Protein AF-A0A0C2DBF2-F1 (afdb_monomer)

Organism: NCBI:txid215803

Mean predicted aligned error: 12.99 Å

Nearest PDB structures (foldseek):
  7qha-assembly1_A  TM=9.292E-01  e=7.817E-03  Photobacterium profundum SS9
  8t46-assembly1_B  TM=1.396E-01  e=3.665E+00  Homo sapiens

Solvent-accessible surface area (backbone atoms only — not comparable to full-atom values): 17405 Å² total; per-residue (Å²): 108,68,66,58,55,51,48,54,52,51,50,49,53,50,48,50,50,53,37,54,52,39,52,48,51,37,53,53,44,44,49,52,33,54,48,42,60,44,44,61,37,95,82,20,68,58,44,54,51,52,27,55,73,73,71,37,53,88,92,36,74,63,40,55,54,55,42,64,49,41,61,63,48,47,53,53,52,51,48,50,50,44,26,50,47,46,49,48,57,43,66,51,80,72,78,88,60,87,90,49,82,91,60,53,72,54,77,74,69,46,76,59,67,50,72,68,57,29,48,51,50,27,52,50,51,49,51,50,44,51,51,50,47,36,72,62,54,33,86,47,58,66,81,47,70,51,55,52,75,58,76,58,86,91,79,49,83,50,85,37,36,74,55,59,66,64,55,67,36,31,61,54,48,39,52,48,40,49,53,47,40,52,40,46,48,54,33,53,40,52,73,65,58,67,58,86,65,64,57,78,60,47,73,73,44,60,72,73,54,38,53,51,52,52,39,51,50,29,51,52,52,20,52,51,25,45,51,52,14,51,54,31,46,54,52,27,50,55,34,44,50,43,19,58,77,44,75,69,74,36,48,52,46,76,60,37,87,48,46,48,25,73,63,45,48,49,49,20,52,28,24,44,51,37,18,52,49,30,49,53,50,34,55,32,52,75,72,66,63,62,74,72,41,75,66,51,58,60,70,67,57,76,88,79,83,84,81,84,86,91,82,88,134

Sequence (313 aa):
MEFLKKLNHWLYQVERVIVVIALLVMSVVVFLSVVHRRYADPESVLADKLAQLIGAERDTPTWVSLQDVAGPISLVLLAAIIYLGFRTASRRKLWNRGDETGKTLAQIHGEPLSHAKCALYATITMLVAWGLTVLLFGTGKVEQYECIELRLAGEYSFHCGRFPAGLAWAQPLGLILTLWVAFLGASMATKDNLHLRVEAVQQALPEKLQRISGLLSGVLTALFCLLLAYLGYRYVIVKHEEYVISNGLGGLHNGIAIPYFMSFIVVPVAYTLMAARFVGLGVLSLRGELEQTPAELRDLKPTDADGAEEDGQ

Structure (mmCIF, N/CA/C/O backbone):
data_AF-A0A0C2DBF2-F1
#
_entry.id   AF-A0A0C2DBF2-F1
#
loop_
_atom_site.group_PDB
_atom_site.id
_atom_site.type_symbol
_atom_site.label_atom_id
_atom_site.label_alt_id
_atom_site.label_comp_id
_atom_site.label_asym_id
_atom_site.label_entity_id
_atom_site.label_seq_id
_atom_site.pdbx_PDB_ins_code
_atom_site.Cartn_x
_atom_site.Cartn_y
_atom_site.Cartn_z
_atom_site.occupancy
_atom_site.B_iso_or_equiv
_atom_site.auth_seq_id
_atom_site.auth_comp_id
_atom_site.auth_asym_id
_atom_site.auth_atom_id
_atom_site.pdbx_PDB_model_num
ATOM 1 N N . MET A 1 1 ? -27.743 2.372 13.579 1.00 63.34 1 MET A N 1
ATOM 2 C CA . MET A 1 1 ? -26.677 1.483 14.099 1.00 63.34 1 MET A CA 1
ATOM 3 C C . MET A 1 1 ? -26.271 0.440 13.071 1.00 63.34 1 MET A C 1
ATOM 5 O O . MET A 1 1 ? -25.099 0.410 12.719 1.00 63.34 1 MET A O 1
ATOM 9 N N . GLU A 1 2 ? -27.211 -0.327 12.503 1.00 75.00 2 GLU A N 1
ATOM 10 C CA . GLU A 1 2 ? -26.887 -1.258 11.407 1.00 75.00 2 GLU A CA 1
ATOM 11 C C . GLU A 1 2 ? -26.153 -0.597 10.242 1.00 75.00 2 GLU A C 1
ATOM 13 O O . GLU A 1 2 ? -25.188 -1.154 9.737 1.00 75.00 2 GLU A O 1
ATOM 18 N N . PHE A 1 3 ? -26.576 0.608 9.849 1.00 78.56 3 PHE A N 1
ATOM 19 C CA . PHE A 1 3 ? -25.923 1.359 8.781 1.00 78.56 3 PHE A CA 1
ATOM 20 C C . PHE A 1 3 ? -24.433 1.612 9.063 1.00 78.56 3 PHE A C 1
ATOM 22 O O . PHE A 1 3 ? -23.606 1.379 8.192 1.00 78.56 3 PHE A O 1
ATOM 29 N N . LEU A 1 4 ? -24.067 2.002 10.291 1.00 74.44 4 LEU A N 1
ATOM 30 C CA . LEU A 1 4 ? -22.669 2.248 10.674 1.00 74.44 4 LEU A CA 1
ATOM 31 C C . LEU A 1 4 ? -21.848 0.952 10.722 1.00 74.44 4 LEU A C 1
ATOM 33 O O . LEU A 1 4 ? -20.708 0.934 10.260 1.00 74.44 4 LEU A O 1
ATOM 37 N N . LYS A 1 5 ? -22.431 -0.148 11.225 1.00 76.94 5 LYS A N 1
ATOM 38 C CA . LYS A 1 5 ? -21.780 -1.468 11.206 1.00 76.94 5 LYS A CA 1
ATOM 39 C C . LYS A 1 5 ? -21.561 -1.957 9.766 1.00 76.94 5 LYS A C 1
ATOM 41 O O . LYS A 1 5 ? -20.456 -2.379 9.429 1.00 76.94 5 LYS A O 1
ATOM 46 N N . LYS A 1 6 ? -22.577 -1.831 8.901 1.00 83.12 6 LYS A N 1
ATOM 47 C CA . LYS A 1 6 ? -22.507 -2.159 7.464 1.00 83.12 6 LYS A CA 1
ATOM 48 C C . LYS A 1 6 ? -21.463 -1.300 6.748 1.00 83.12 6 LYS A C 1
ATOM 50 O O . LYS A 1 6 ? -20.642 -1.845 6.018 1.00 83.12 6 LYS A O 1
ATOM 55 N N . LEU A 1 7 ? -21.430 0.006 7.019 1.00 85.19 7 LEU A N 1
ATOM 56 C CA . LEU A 1 7 ? -20.456 0.933 6.444 1.00 85.19 7 LEU A CA 1
ATOM 57 C C . LEU A 1 7 ? -19.018 0.576 6.842 1.00 85.19 7 LEU A C 1
ATOM 59 O O . LEU A 1 7 ? -18.159 0.473 5.973 1.00 85.19 7 LEU A O 1
ATOM 63 N N . ASN A 1 8 ? -18.749 0.328 8.128 1.00 84.31 8 ASN A N 1
ATOM 64 C CA . ASN A 1 8 ? -17.410 -0.064 8.581 1.00 84.31 8 ASN A CA 1
ATOM 65 C C . ASN A 1 8 ? -16.986 -1.433 8.017 1.00 84.31 8 ASN A C 1
ATOM 67 O O . ASN A 1 8 ? -15.816 -1.641 7.695 1.00 84.31 8 ASN A O 1
ATOM 71 N N . HIS A 1 9 ? -17.927 -2.373 7.871 1.00 85.06 9 HIS A N 1
ATOM 72 C CA . HIS A 1 9 ? -17.648 -3.660 7.237 1.00 85.06 9 HIS A CA 1
ATOM 73 C C . HIS A 1 9 ? -17.305 -3.498 5.752 1.00 85.06 9 HIS A C 1
ATOM 75 O O . HIS A 1 9 ? -16.311 -4.061 5.298 1.00 85.06 9 HIS A O 1
ATOM 81 N N . TRP A 1 10 ? -18.087 -2.707 5.018 1.00 89.44 10 TRP A N 1
ATOM 82 C CA . TRP A 1 10 ? -17.831 -2.406 3.612 1.00 89.44 10 TRP A CA 1
ATOM 83 C C . TRP A 1 10 ? -16.482 -1.704 3.423 1.00 89.44 10 TRP A C 1
ATOM 85 O O . TRP A 1 10 ? -15.663 -2.155 2.626 1.00 89.44 10 TRP A O 1
ATOM 95 N N . LEU A 1 11 ? -16.197 -0.681 4.233 1.00 89.25 11 LEU A N 1
ATOM 96 C CA . LEU A 1 11 ? -14.922 0.033 4.211 1.00 89.25 11 LEU A CA 1
ATOM 97 C C . LEU A 1 11 ? -13.738 -0.914 4.437 1.00 89.25 11 LEU A C 1
ATOM 99 O O . LEU A 1 11 ? -12.753 -0.852 3.714 1.00 89.25 11 LEU A O 1
ATOM 103 N N . TYR A 1 12 ? -13.851 -1.835 5.393 1.00 88.69 12 TYR A N 1
ATOM 104 C CA . TYR A 1 12 ? -12.820 -2.845 5.629 1.00 88.69 12 TYR A CA 1
ATOM 105 C C . TYR A 1 12 ? -12.603 -3.774 4.430 1.00 88.69 12 TYR A C 1
ATOM 107 O O . TYR A 1 12 ? -11.469 -4.141 4.132 1.00 88.69 12 TYR A O 1
ATOM 115 N N . GLN A 1 13 ? -13.671 -4.168 3.727 1.00 90.69 13 GLN A N 1
ATOM 116 C CA . GLN A 1 13 ? -13.519 -4.959 2.505 1.00 90.69 13 GLN A CA 1
ATOM 117 C C . GLN A 1 13 ? -12.762 -4.172 1.432 1.00 90.69 13 GLN A C 1
ATOM 119 O O . GLN A 1 13 ? -11.875 -4.736 0.794 1.00 90.69 13 GLN A O 1
ATOM 124 N N . VAL A 1 14 ? -13.063 -2.880 1.281 1.00 92.69 14 VAL A N 1
ATOM 125 C CA . VAL A 1 14 ? -12.355 -1.986 0.356 1.00 92.69 14 VAL A CA 1
ATOM 126 C C . VAL A 1 14 ? -10.878 -1.853 0.739 1.00 92.69 14 VAL A C 1
ATOM 128 O O . VAL A 1 14 ? -10.019 -2.099 -0.105 1.00 92.69 14 VAL A O 1
ATOM 131 N N . GLU A 1 15 ? -10.561 -1.551 2.005 1.00 92.94 15 GLU A N 1
ATOM 132 C CA . GLU A 1 15 ? -9.177 -1.476 2.505 1.00 92.94 15 GLU A CA 1
ATOM 133 C C . GLU A 1 15 ? -8.412 -2.775 2.216 1.00 92.94 15 GLU A C 1
ATOM 135 O O . GLU A 1 15 ? -7.300 -2.743 1.689 1.00 92.94 15 GLU A O 1
ATOM 140 N N . ARG A 1 16 ? -9.035 -3.928 2.487 1.00 92.81 16 ARG A N 1
ATOM 141 C CA . ARG A 1 16 ? -8.436 -5.243 2.241 1.00 92.81 16 ARG A CA 1
ATOM 142 C C . ARG A 1 16 ? -8.157 -5.481 0.759 1.00 92.81 16 ARG A C 1
ATOM 144 O O . ARG A 1 16 ? -7.085 -5.975 0.426 1.00 92.81 16 ARG A O 1
ATOM 151 N N . VAL A 1 17 ? -9.094 -5.139 -0.126 1.00 91.81 17 VAL A N 1
ATOM 152 C CA . VAL A 1 17 ? -8.903 -5.272 -1.580 1.00 91.81 17 VAL A CA 1
ATOM 153 C C . VAL A 1 17 ? -7.742 -4.395 -2.048 1.00 91.81 17 VAL A C 1
ATOM 155 O O . VAL A 1 17 ? -6.868 -4.889 -2.758 1.00 91.81 17 VAL A O 1
ATOM 158 N N . ILE A 1 18 ? -7.680 -3.138 -1.597 1.00 91.06 18 ILE A N 1
ATOM 159 C CA . ILE A 1 18 ? -6.585 -2.219 -1.938 1.00 91.06 18 ILE A CA 1
ATOM 160 C C . ILE A 1 18 ? -5.241 -2.788 -1.475 1.00 91.06 18 ILE A C 1
ATOM 162 O O . ILE A 1 18 ? -4.297 -2.833 -2.260 1.00 91.06 18 ILE A O 1
ATOM 166 N N . VAL A 1 19 ? -5.151 -3.269 -0.232 1.00 93.44 19 VAL A N 1
ATOM 167 C CA . VAL A 1 19 ? -3.912 -3.839 0.318 1.00 93.44 19 VAL A CA 1
ATOM 168 C C . VAL A 1 19 ? -3.472 -5.086 -0.445 1.00 93.44 19 VAL A C 1
ATOM 170 O O . VAL A 1 19 ? -2.294 -5.214 -0.768 1.00 93.44 19 VAL A O 1
ATOM 173 N N . VAL A 1 20 ? -4.396 -5.989 -0.777 1.00 90.44 20 VAL A N 1
ATOM 174 C CA . VAL A 1 20 ? -4.072 -7.202 -1.544 1.00 90.44 20 VAL A CA 1
ATOM 175 C C . VAL A 1 20 ? -3.563 -6.845 -2.941 1.00 90.44 20 VAL A C 1
ATOM 177 O O . VAL A 1 20 ? -2.536 -7.375 -3.361 1.00 90.44 20 VAL A O 1
ATOM 180 N N . ILE A 1 21 ? -4.227 -5.919 -3.640 1.00 87.75 21 ILE A N 1
ATOM 181 C CA . ILE A 1 21 ? -3.781 -5.452 -4.960 1.00 87.75 21 ILE A CA 1
ATOM 182 C C . ILE A 1 21 ? -2.401 -4.794 -4.850 1.00 87.75 21 ILE A C 1
ATOM 184 O O . ILE A 1 21 ? -1.504 -5.135 -5.619 1.00 87.75 21 ILE A O 1
ATOM 188 N N . ALA A 1 22 ? -2.196 -3.911 -3.871 1.00 90.00 22 ALA A N 1
ATOM 189 C CA . ALA A 1 22 ? -0.921 -3.233 -3.656 1.00 90.00 22 ALA A CA 1
ATOM 190 C C . ALA A 1 22 ? 0.221 -4.222 -3.375 1.00 90.00 22 ALA A C 1
ATOM 192 O O . ALA A 1 22 ? 1.293 -4.094 -3.961 1.00 90.00 22 ALA A O 1
ATOM 193 N N . LEU A 1 23 ? -0.009 -5.239 -2.540 1.00 90.19 23 LEU A N 1
ATOM 194 C CA . LEU A 1 23 ? 0.976 -6.282 -2.244 1.00 90.19 23 LEU A CA 1
ATOM 195 C C . LEU A 1 23 ? 1.306 -7.143 -3.468 1.00 90.19 23 LEU A C 1
ATOM 197 O O . LEU A 1 23 ? 2.476 -7.464 -3.685 1.00 90.19 23 LEU A O 1
ATOM 201 N N . LEU A 1 24 ? 0.305 -7.501 -4.277 1.00 86.25 24 LEU A N 1
ATOM 202 C CA . LEU A 1 24 ? 0.517 -8.253 -5.517 1.00 86.25 24 LEU A CA 1
ATOM 203 C C . LEU A 1 24 ? 1.342 -7.441 -6.519 1.00 86.25 24 LEU A C 1
ATOM 205 O O . LEU A 1 24 ? 2.366 -7.927 -7.000 1.00 86.25 24 LEU A O 1
ATOM 209 N N . VAL A 1 25 ? 0.943 -6.193 -6.777 1.00 83.69 25 VAL A N 1
ATOM 210 C CA . VAL A 1 25 ? 1.656 -5.290 -7.691 1.00 83.69 25 VAL A CA 1
ATOM 211 C C . VAL A 1 25 ? 3.083 -5.052 -7.200 1.00 83.69 25 VAL A C 1
ATOM 213 O O . VAL A 1 25 ? 4.027 -5.197 -7.974 1.00 83.69 25 VAL A O 1
ATOM 216 N N . MET A 1 26 ? 3.264 -4.761 -5.909 1.00 87.38 26 MET A N 1
ATOM 217 C CA . MET A 1 26 ? 4.581 -4.551 -5.306 1.00 87.38 26 MET A CA 1
ATOM 218 C C . MET A 1 26 ? 5.475 -5.785 -5.456 1.00 87.38 26 MET A C 1
ATOM 220 O O . MET A 1 26 ? 6.630 -5.647 -5.846 1.00 87.38 26 MET A O 1
ATOM 224 N N . SER A 1 27 ? 4.951 -6.985 -5.191 1.00 84.06 27 SER A N 1
ATOM 225 C CA . SER A 1 27 ? 5.728 -8.227 -5.293 1.00 84.06 27 SER A CA 1
ATOM 226 C C . SER A 1 27 ? 6.263 -8.439 -6.706 1.00 84.06 27 SER A C 1
ATOM 228 O O . SER A 1 27 ? 7.434 -8.758 -6.878 1.00 84.06 27 SER A O 1
ATOM 230 N N . VAL A 1 28 ? 5.428 -8.211 -7.719 1.00 79.88 28 VAL A N 1
ATOM 231 C CA . VAL A 1 28 ? 5.793 -8.385 -9.131 1.00 79.88 28 VAL A CA 1
ATOM 232 C C . VAL A 1 28 ? 6.798 -7.323 -9.561 1.00 79.88 28 VAL A C 1
ATOM 234 O O . VAL A 1 28 ? 7.866 -7.652 -10.066 1.00 79.88 28 VAL A O 1
ATOM 237 N N . VAL A 1 29 ? 6.483 -6.049 -9.320 1.00 78.19 29 VAL A N 1
ATOM 238 C CA . VAL A 1 29 ? 7.303 -4.915 -9.762 1.00 78.19 29 VAL A CA 1
ATOM 239 C C . VAL A 1 29 ? 8.680 -4.929 -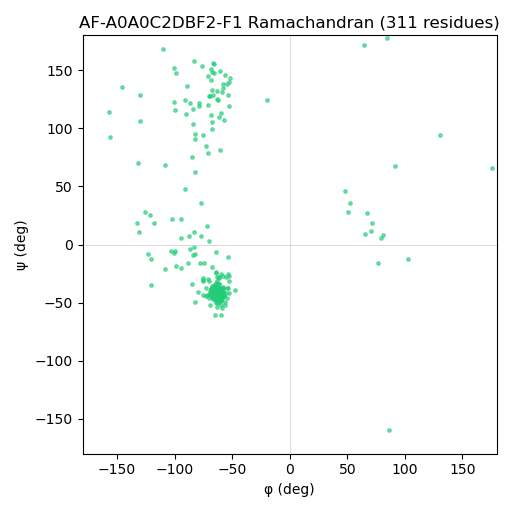9.097 1.00 78.19 29 VAL A C 1
ATOM 241 O O . VAL A 1 29 ? 9.696 -4.777 -9.777 1.00 78.19 29 VAL A O 1
ATOM 244 N N . VAL A 1 30 ? 8.739 -5.149 -7.780 1.00 81.38 30 VAL A N 1
ATOM 245 C CA . VAL A 1 30 ? 10.010 -5.186 -7.043 1.00 81.38 30 VAL A CA 1
ATOM 246 C C . VAL A 1 30 ? 10.824 -6.409 -7.443 1.00 81.38 30 VAL A C 1
ATOM 248 O O . VAL A 1 30 ? 12.028 -6.283 -7.657 1.00 81.38 30 VAL A O 1
ATOM 251 N N . PHE A 1 31 ? 10.194 -7.575 -7.603 1.00 81.31 31 PHE A N 1
ATOM 252 C CA . PHE A 1 31 ? 10.903 -8.766 -8.057 1.00 81.31 31 PHE A CA 1
ATOM 253 C C . PHE A 1 31 ? 11.509 -8.568 -9.451 1.00 81.31 31 PHE A C 1
ATOM 255 O O . PHE A 1 31 ? 12.703 -8.804 -9.632 1.00 81.31 31 PHE A O 1
ATOM 262 N N . LEU A 1 32 ? 10.723 -8.075 -10.415 1.00 73.88 32 LEU A N 1
ATOM 263 C CA . LEU A 1 32 ? 11.214 -7.800 -11.766 1.00 73.88 32 LEU A CA 1
ATOM 264 C C . LEU A 1 32 ? 12.337 -6.756 -11.754 1.00 73.88 32 LEU A C 1
ATOM 266 O O . LEU A 1 32 ? 13.338 -6.947 -12.436 1.00 73.88 32 LEU A O 1
ATOM 270 N N . SER A 1 33 ? 12.231 -5.708 -10.931 1.00 76.25 33 SER A N 1
ATOM 271 C CA . SER A 1 33 ? 13.298 -4.713 -10.759 1.00 76.25 33 SER A CA 1
ATOM 272 C C . SER A 1 33 ? 14.587 -5.328 -10.221 1.00 76.25 33 SER A C 1
ATOM 274 O O . SER A 1 33 ? 15.659 -5.086 -10.774 1.00 76.25 33 SER A O 1
ATOM 276 N N . VAL A 1 34 ? 14.498 -6.164 -9.183 1.00 77.12 34 VAL A N 1
ATOM 277 C CA . VAL A 1 34 ? 15.664 -6.841 -8.605 1.00 77.12 34 VAL A CA 1
ATOM 278 C C . VAL A 1 34 ? 16.302 -7.787 -9.617 1.00 77.12 34 VAL A C 1
ATOM 280 O O . VAL A 1 34 ? 17.521 -7.765 -9.760 1.00 77.12 34 VAL A O 1
ATOM 283 N N . VAL A 1 35 ? 15.518 -8.591 -10.338 1.00 73.31 35 VAL A N 1
ATOM 284 C CA . VAL A 1 35 ? 16.074 -9.523 -11.329 1.00 73.31 35 VAL A CA 1
ATOM 285 C C . VAL A 1 35 ? 16.694 -8.766 -12.499 1.00 73.31 35 VAL A C 1
ATOM 287 O O . VAL A 1 35 ? 17.841 -9.033 -12.846 1.00 73.31 35 VAL A O 1
ATOM 290 N N . HIS A 1 36 ? 15.999 -7.773 -13.052 1.00 68.56 36 HIS A N 1
ATOM 291 C CA . HIS A 1 36 ? 16.515 -6.981 -14.163 1.00 68.56 36 HIS A CA 1
ATOM 292 C C . HIS A 1 36 ? 17.810 -6.251 -13.784 1.00 68.56 36 HIS A C 1
ATOM 294 O O . HIS A 1 36 ? 18.800 -6.359 -14.498 1.00 68.56 36 HIS A O 1
ATOM 300 N N . ARG A 1 37 ? 17.869 -5.621 -12.602 1.00 71.88 37 ARG A N 1
ATOM 301 C CA . ARG A 1 37 ? 19.085 -4.953 -12.106 1.00 71.88 37 ARG A CA 1
ATOM 302 C C . ARG A 1 37 ? 20.250 -5.915 -11.854 1.00 71.88 37 ARG A C 1
ATOM 304 O O . ARG A 1 37 ? 21.402 -5.501 -11.830 1.00 71.88 37 ARG A O 1
ATOM 311 N N . ARG A 1 38 ? 19.978 -7.196 -11.599 1.00 70.19 38 ARG A N 1
ATOM 312 C CA . ARG A 1 38 ? 21.022 -8.192 -11.310 1.00 70.19 38 ARG A CA 1
ATOM 313 C C . ARG A 1 38 ? 21.486 -8.976 -12.533 1.00 70.19 38 ARG A C 1
ATOM 315 O O . ARG A 1 38 ? 22.580 -9.524 -12.457 1.00 70.19 38 ARG A O 1
ATOM 322 N N . TYR A 1 39 ? 20.696 -9.023 -13.605 1.00 64.06 39 TYR A N 1
ATOM 323 C CA . TYR A 1 39 ? 20.987 -9.830 -14.797 1.00 64.06 39 TYR A CA 1
ATOM 324 C C . TYR A 1 39 ? 21.111 -9.035 -16.101 1.00 64.06 39 TYR A C 1
ATOM 326 O O . TYR A 1 39 ? 21.895 -9.426 -16.955 1.00 64.06 39 TYR A O 1
ATOM 334 N N . ALA A 1 40 ? 20.336 -7.963 -16.281 1.00 59.19 40 ALA A N 1
ATOM 335 C CA . ALA A 1 40 ? 20.274 -7.215 -17.541 1.00 59.19 40 ALA A CA 1
ATOM 336 C C . ALA A 1 40 ? 21.108 -5.923 -17.523 1.00 59.19 40 ALA A C 1
ATOM 338 O O . ALA A 1 40 ? 21.253 -5.273 -18.553 1.00 59.19 40 ALA A O 1
ATOM 339 N N . ASP A 1 41 ? 21.649 -5.543 -16.362 1.00 65.00 41 ASP A N 1
ATOM 340 C CA . ASP A 1 41 ? 22.554 -4.401 -16.244 1.00 65.00 41 ASP A CA 1
ATOM 341 C C . ASP A 1 41 ? 23.894 -4.739 -16.940 1.00 65.00 41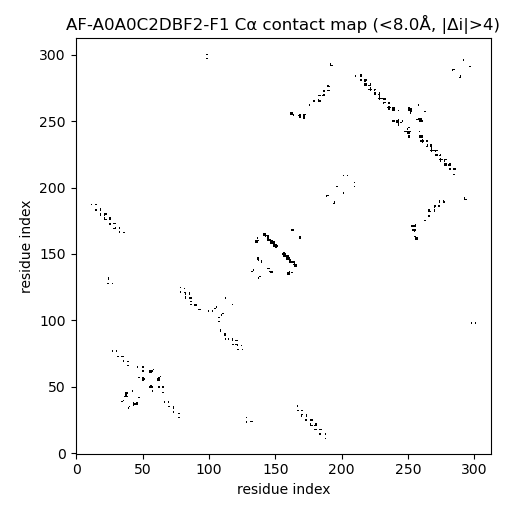 ASP A C 1
ATOM 343 O O . ASP A 1 41 ? 24.468 -5.798 -16.633 1.00 65.00 41 ASP A O 1
ATOM 347 N N . PRO A 1 42 ? 24.401 -3.892 -17.863 1.00 59.47 42 PRO A N 1
ATOM 348 C CA . PRO A 1 42 ? 25.661 -4.125 -18.574 1.00 59.47 42 PRO A CA 1
ATOM 349 C C . PRO A 1 42 ? 26.866 -4.381 -17.658 1.00 59.47 42 PRO A C 1
ATOM 351 O O . PRO A 1 42 ? 27.806 -5.057 -18.065 1.00 59.47 42 PRO A O 1
ATOM 354 N N . GLU A 1 43 ? 26.830 -3.892 -16.413 1.00 63.44 43 GLU A N 1
ATOM 355 C CA . GLU A 1 43 ? 27.883 -4.098 -15.407 1.00 63.44 43 GLU A CA 1
ATOM 356 C C . GLU A 1 43 ? 27.545 -5.158 -14.341 1.00 63.44 43 GLU A C 1
ATOM 358 O O . GLU A 1 43 ? 28.083 -5.156 -13.228 1.00 63.44 43 GLU A O 1
ATOM 363 N N . SER A 1 44 ? 26.618 -6.072 -14.624 1.00 66.31 44 SER A N 1
ATOM 364 C CA . SER A 1 44 ? 26.202 -7.054 -13.624 1.00 66.31 44 SER A CA 1
ATOM 365 C C . SER A 1 44 ? 27.306 -8.073 -13.292 1.00 66.31 44 SER A C 1
ATOM 367 O O . SER A 1 44 ? 27.605 -8.996 -14.041 1.00 66.31 44 SER A O 1
ATOM 369 N N . VAL A 1 45 ? 27.829 -7.982 -12.062 1.00 69.88 45 VAL A N 1
ATOM 370 C CA . VAL A 1 45 ? 28.826 -8.913 -11.486 1.00 69.88 45 VAL A CA 1
ATOM 371 C C . VAL A 1 45 ? 28.389 -10.383 -11.574 1.00 69.88 45 VAL A C 1
ATOM 373 O O . VAL A 1 45 ? 29.216 -11.288 -11.662 1.00 69.88 45 VAL A O 1
ATOM 376 N N . LEU A 1 46 ? 27.080 -10.637 -11.506 1.00 69.31 46 LEU A N 1
ATOM 377 C CA . LEU A 1 46 ? 26.509 -11.982 -11.578 1.00 69.31 46 LEU A CA 1
ATOM 378 C C . LEU A 1 46 ? 26.535 -12.527 -13.009 1.00 69.31 46 LEU A C 1
ATOM 380 O O . LEU A 1 46 ? 26.934 -13.676 -13.192 1.00 69.31 46 LEU A O 1
ATOM 384 N N . ALA A 1 47 ? 26.175 -11.709 -14.004 1.00 67.44 47 ALA A N 1
ATOM 385 C CA . ALA A 1 47 ? 26.300 -12.095 -15.403 1.00 67.44 47 ALA A CA 1
ATOM 386 C C . ALA A 1 47 ? 27.773 -12.261 -15.783 1.00 67.44 47 ALA A C 1
ATOM 388 O O . ALA A 1 47 ? 28.106 -13.275 -16.379 1.00 67.44 47 ALA A O 1
ATOM 389 N N . ASP A 1 48 ? 28.664 -11.364 -15.340 1.00 71.06 48 ASP A N 1
ATOM 390 C CA . ASP A 1 48 ? 30.111 -11.475 -15.582 1.00 71.06 48 ASP A CA 1
ATOM 391 C C . ASP A 1 48 ? 30.672 -12.794 -15.033 1.00 71.06 48 ASP A C 1
ATOM 393 O O . ASP A 1 48 ? 31.405 -13.503 -15.720 1.00 71.06 48 ASP A O 1
ATOM 397 N N . LYS A 1 49 ? 30.294 -13.176 -13.806 1.00 76.38 49 LYS A N 1
ATOM 398 C CA . LYS A 1 49 ? 30.723 -14.453 -13.216 1.00 76.38 49 LYS A CA 1
ATOM 399 C C . LYS A 1 49 ? 30.127 -15.668 -13.921 1.00 76.38 49 LYS A C 1
ATOM 401 O O . LYS A 1 49 ? 30.822 -16.668 -14.076 1.00 76.38 49 LYS A O 1
ATOM 406 N N . LEU A 1 50 ? 28.857 -15.611 -14.324 1.00 73.62 50 LEU A N 1
ATOM 407 C CA . LEU A 1 50 ? 28.218 -16.696 -15.072 1.00 73.62 50 LEU A CA 1
ATOM 408 C C . LEU A 1 50 ? 28.838 -16.852 -16.460 1.00 73.62 50 LEU A C 1
ATOM 410 O O . LEU A 1 50 ? 29.109 -17.977 -16.864 1.00 73.62 50 LEU A O 1
ATOM 414 N N . ALA A 1 51 ? 29.122 -15.742 -17.138 1.00 71.69 51 ALA A N 1
ATOM 415 C CA . ALA A 1 51 ? 29.798 -15.708 -18.423 1.00 71.69 51 ALA A CA 1
ATOM 416 C C . ALA A 1 51 ? 31.216 -16.276 -18.323 1.00 71.69 51 ALA A C 1
ATOM 418 O O . ALA A 1 51 ? 31.557 -17.171 -19.085 1.00 71.69 51 ALA A O 1
ATOM 419 N N . GLN A 1 52 ? 31.989 -15.892 -17.302 1.00 75.88 52 GLN A N 1
ATOM 420 C CA . GLN A 1 52 ? 33.293 -16.507 -17.027 1.00 75.88 52 GLN A CA 1
ATOM 421 C C . GLN A 1 52 ? 33.193 -18.023 -16.791 1.00 75.88 52 GLN A C 1
ATOM 423 O O . GLN A 1 52 ? 34.057 -18.770 -17.240 1.00 75.88 52 GLN A O 1
ATOM 428 N N . LEU A 1 53 ? 32.132 -18.495 -16.126 1.00 79.75 53 LEU A N 1
ATOM 429 C CA . LEU A 1 53 ? 31.922 -19.919 -15.837 1.00 79.75 53 LEU A CA 1
ATOM 430 C C . LEU A 1 53 ? 31.594 -20.740 -17.096 1.00 79.75 53 LEU A C 1
ATOM 432 O O . LEU A 1 53 ? 31.982 -21.902 -17.183 1.00 79.75 53 LEU A O 1
ATOM 436 N N . ILE A 1 54 ? 30.921 -20.133 -18.076 1.00 75.62 54 ILE A N 1
ATOM 437 C CA . ILE A 1 54 ? 30.634 -20.734 -19.391 1.00 75.62 54 ILE A CA 1
ATOM 438 C C . ILE A 1 54 ? 31.677 -20.368 -20.464 1.00 75.62 54 ILE A C 1
ATOM 440 O O . ILE A 1 54 ? 31.503 -20.731 -21.624 1.00 75.62 54 ILE A O 1
ATOM 444 N N . GLY A 1 55 ? 32.755 -19.665 -20.093 1.00 72.69 55 GLY A N 1
ATOM 445 C CA . GLY A 1 55 ? 33.823 -19.242 -21.005 1.00 72.69 55 GLY A CA 1
ATOM 446 C C . GLY A 1 55 ? 33.433 -18.134 -21.992 1.00 72.69 55 GLY A C 1
ATOM 447 O O . GLY A 1 55 ? 34.104 -17.958 -23.004 1.00 72.69 55 GLY A O 1
ATOM 448 N N . ALA A 1 56 ? 32.350 -17.402 -21.729 1.00 71.19 56 ALA A N 1
ATOM 449 C CA . ALA A 1 56 ? 31.931 -16.247 -22.511 1.00 71.19 56 ALA A CA 1
ATOM 450 C C . ALA A 1 56 ? 32.634 -14.974 -22.006 1.00 71.19 56 ALA A C 1
ATOM 452 O O . ALA A 1 56 ? 32.500 -14.594 -20.842 1.00 71.19 56 ALA A O 1
ATOM 453 N N . GLU A 1 57 ? 33.371 -14.300 -22.886 1.00 71.25 57 GLU A N 1
ATOM 454 C CA . GLU A 1 57 ? 33.936 -12.968 -22.628 1.00 71.25 57 GLU A CA 1
ATOM 455 C C . GLU A 1 57 ? 32.896 -11.862 -22.900 1.00 71.25 57 GLU A C 1
ATOM 457 O O . GLU A 1 57 ? 31.926 -12.075 -23.637 1.00 71.25 57 GLU A O 1
ATOM 462 N N . ARG A 1 58 ? 33.083 -10.671 -22.309 1.00 65.06 58 ARG A N 1
ATOM 463 C CA . ARG A 1 58 ? 32.240 -9.487 -22.584 1.00 65.06 58 ARG A CA 1
ATOM 464 C C . ARG A 1 58 ? 32.246 -9.153 -24.081 1.00 65.06 58 ARG A C 1
ATOM 466 O O . ARG A 1 58 ? 33.249 -9.358 -24.755 1.00 65.06 58 ARG A O 1
ATOM 473 N N . ASP A 1 59 ? 31.113 -8.665 -24.586 1.00 67.62 59 ASP A N 1
ATOM 474 C CA . ASP A 1 59 ? 30.888 -8.272 -25.992 1.00 67.62 59 ASP A CA 1
ATOM 475 C C . ASP A 1 59 ? 30.937 -9.408 -27.033 1.00 67.62 59 ASP A C 1
ATOM 477 O O . ASP A 1 59 ? 30.864 -9.174 -28.240 1.00 67.62 59 ASP A O 1
ATOM 481 N N . THR A 1 60 ? 30.983 -10.665 -26.589 1.00 73.31 60 THR A N 1
ATOM 482 C CA . THR A 1 60 ? 30.791 -11.821 -27.473 1.00 73.31 60 THR A CA 1
ATOM 483 C C . THR A 1 60 ? 29.306 -12.012 -27.828 1.00 73.31 60 THR A C 1
ATOM 485 O O . THR A 1 60 ? 28.428 -11.683 -27.026 1.00 73.31 60 THR A O 1
ATOM 488 N N . PRO A 1 61 ? 28.963 -12.616 -28.984 1.00 75.75 61 PRO A N 1
ATOM 489 C CA . PRO A 1 61 ? 27.568 -12.948 -29.302 1.00 75.75 61 PRO A CA 1
ATOM 490 C C . PRO A 1 61 ? 26.924 -13.863 -28.245 1.00 75.75 61 PRO A C 1
ATOM 492 O O . PRO A 1 61 ? 25.721 -13.792 -28.000 1.00 75.75 61 PRO A O 1
ATOM 495 N N . THR A 1 62 ? 27.734 -14.669 -27.554 1.00 73.38 62 THR A N 1
ATOM 496 C CA . THR A 1 62 ? 27.328 -15.453 -26.381 1.00 73.38 62 THR A CA 1
ATOM 497 C C . THR A 1 62 ? 26.885 -14.586 -25.200 1.00 73.38 62 THR A C 1
ATOM 499 O O . THR A 1 62 ? 25.879 -14.906 -24.570 1.00 73.38 62 THR A O 1
ATOM 502 N N . TRP A 1 63 ? 27.560 -13.466 -24.926 1.00 69.44 63 TRP A N 1
ATOM 503 C CA . TRP A 1 63 ? 27.167 -12.518 -23.876 1.00 69.44 63 TRP A CA 1
ATOM 504 C C . TRP A 1 63 ? 25.805 -11.872 -24.159 1.00 69.44 63 TRP A C 1
ATOM 506 O O . TRP A 1 63 ? 24.938 -11.848 -23.287 1.00 69.44 63 TRP A O 1
ATOM 516 N N . VAL A 1 64 ? 25.579 -11.437 -25.401 1.00 70.62 64 VAL A N 1
ATOM 517 C CA . VAL A 1 64 ? 24.292 -10.861 -25.828 1.00 70.62 64 VAL A CA 1
ATOM 518 C C . VAL A 1 64 ? 23.166 -11.890 -25.691 1.00 70.62 64 VAL A C 1
ATOM 520 O O . VAL A 1 64 ? 22.135 -11.605 -25.088 1.00 70.62 64 VAL A O 1
ATOM 523 N N . SER A 1 65 ? 23.399 -13.133 -26.131 1.00 74.38 65 SER A N 1
ATOM 524 C CA . SER A 1 65 ? 22.409 -14.206 -25.970 1.00 74.38 65 SER A CA 1
ATOM 525 C C . SER A 1 65 ? 22.103 -14.535 -24.500 1.00 74.38 65 SER A C 1
ATOM 527 O O . SER A 1 65 ? 20.975 -14.890 -24.169 1.00 74.38 65 SER A O 1
ATOM 529 N N . LEU A 1 66 ? 23.075 -14.376 -23.593 1.00 71.38 66 LEU A N 1
ATOM 530 C CA . LEU A 1 66 ? 22.869 -14.565 -22.155 1.00 71.38 66 LEU A CA 1
ATOM 531 C C . LEU A 1 66 ? 21.964 -13.467 -21.571 1.00 71.38 66 LEU A C 1
ATOM 533 O O . LEU A 1 66 ? 21.109 -13.759 -20.731 1.00 71.38 66 LEU A O 1
ATOM 537 N N . GLN A 1 67 ? 22.118 -12.225 -22.040 1.00 67.69 67 GLN A N 1
ATOM 538 C CA . GLN A 1 67 ? 21.265 -11.099 -21.653 1.00 67.69 67 GLN A CA 1
ATOM 539 C C . GLN A 1 67 ? 19.830 -11.254 -22.182 1.00 67.69 67 GLN A C 1
ATOM 541 O O . GLN A 1 67 ? 18.881 -11.005 -21.436 1.00 67.69 67 GLN A O 1
ATOM 546 N N . ASP A 1 68 ? 19.648 -11.762 -23.403 1.00 70.38 68 ASP A N 1
ATOM 547 C CA . ASP A 1 68 ? 18.317 -12.005 -23.984 1.00 70.38 68 ASP A CA 1
ATOM 548 C C . ASP A 1 68 ? 17.509 -13.060 -23.206 1.00 70.38 68 ASP A C 1
ATOM 550 O O . ASP A 1 68 ? 16.286 -12.965 -23.064 1.00 70.38 68 ASP A O 1
ATOM 554 N N . VAL A 1 69 ? 18.186 -14.060 -22.634 1.00 71.19 69 VAL A N 1
ATOM 555 C CA . VAL A 1 69 ? 17.544 -15.134 -21.857 1.00 71.19 69 VAL A CA 1
ATOM 556 C C . VAL A 1 69 ? 17.162 -14.677 -20.434 1.00 71.19 69 VAL A C 1
ATOM 558 O O . VAL A 1 69 ? 16.307 -15.294 -19.786 1.00 71.19 69 VAL A O 1
ATOM 561 N N . ALA A 1 70 ? 17.703 -13.555 -19.946 1.00 66.31 70 ALA A N 1
ATOM 562 C CA . ALA A 1 70 ? 17.419 -13.036 -18.605 1.00 66.31 70 ALA A CA 1
ATOM 563 C C . ALA A 1 70 ? 15.932 -12.694 -18.388 1.00 66.31 70 ALA A C 1
ATOM 565 O O . ALA A 1 70 ? 15.384 -12.950 -17.310 1.00 66.31 70 ALA A O 1
ATOM 566 N N . GLY A 1 71 ? 15.257 -12.160 -19.412 1.00 69.94 71 GLY A N 1
ATOM 567 C CA . GLY A 1 71 ? 13.826 -11.845 -19.368 1.00 69.94 71 GLY A CA 1
ATOM 568 C C . GLY A 1 71 ? 12.965 -13.086 -19.085 1.00 69.94 71 GLY A C 1
ATOM 569 O O . GLY A 1 71 ? 12.301 -13.139 -18.045 1.00 69.94 71 GLY A O 1
ATOM 570 N N . PRO A 1 72 ? 13.003 -14.120 -19.944 1.00 74.44 72 PRO A N 1
ATOM 571 C CA . PRO A 1 72 ? 12.300 -15.383 -19.715 1.00 74.44 72 PRO A CA 1
ATOM 572 C C . PRO A 1 72 ? 12.656 -16.063 -18.384 1.00 74.44 72 PRO A C 1
ATOM 574 O O . PRO A 1 72 ? 11.758 -16.529 -17.679 1.00 74.44 72 PRO A O 1
ATOM 577 N N . ILE A 1 73 ? 13.938 -16.077 -17.994 1.00 76.50 73 ILE A N 1
ATOM 578 C CA . ILE A 1 73 ? 14.377 -16.656 -16.711 1.00 76.50 73 ILE A CA 1
ATOM 579 C C . ILE A 1 73 ? 13.710 -15.948 -15.529 1.00 76.50 73 ILE A C 1
ATOM 581 O O . ILE A 1 73 ? 13.273 -16.612 -14.588 1.00 76.50 73 ILE A O 1
ATOM 585 N N . SER A 1 74 ? 13.584 -14.619 -15.572 1.00 73.88 74 SER A N 1
ATOM 586 C CA . SER A 1 74 ? 12.942 -13.858 -14.496 1.00 73.88 74 SER A CA 1
ATOM 587 C C . SER A 1 74 ? 11.492 -14.296 -14.256 1.00 73.88 74 SER A C 1
ATOM 589 O O . SER A 1 74 ? 11.091 -14.502 -13.111 1.00 73.88 74 SER A O 1
ATOM 591 N N . LEU A 1 75 ? 10.724 -14.540 -15.322 1.00 77.44 75 LEU A N 1
ATOM 592 C CA . LEU A 1 75 ? 9.341 -15.008 -15.224 1.00 77.44 75 LEU A CA 1
ATOM 593 C C . LEU A 1 75 ? 9.268 -16.423 -14.646 1.00 77.44 75 LEU A C 1
ATOM 595 O O . LEU A 1 75 ? 8.440 -16.689 -13.775 1.00 77.44 75 LEU A O 1
ATOM 599 N N . VAL A 1 76 ? 10.166 -17.316 -15.069 1.00 83.06 76 VAL A N 1
ATOM 600 C CA . VAL A 1 76 ? 10.240 -18.682 -14.530 1.00 83.06 76 VAL A CA 1
ATOM 601 C C . VAL A 1 76 ? 10.586 -18.666 -13.040 1.00 83.06 76 VAL A C 1
ATOM 603 O O . VAL A 1 76 ? 9.942 -19.361 -12.254 1.00 83.06 76 VAL A O 1
ATOM 606 N N . LEU A 1 77 ? 11.551 -17.842 -12.625 1.00 83.06 77 LEU A N 1
ATOM 607 C CA . LEU A 1 77 ? 11.918 -17.688 -11.216 1.00 83.06 77 LEU A CA 1
ATOM 608 C C . LEU A 1 77 ? 10.767 -17.107 -10.386 1.00 83.06 77 LEU A C 1
ATOM 610 O O . LEU A 1 77 ? 10.503 -17.601 -9.289 1.00 83.06 77 LEU A O 1
ATOM 614 N N . LEU A 1 78 ? 10.046 -16.111 -10.910 1.00 83.00 78 LEU A N 1
ATOM 615 C CA . LEU A 1 78 ? 8.864 -15.556 -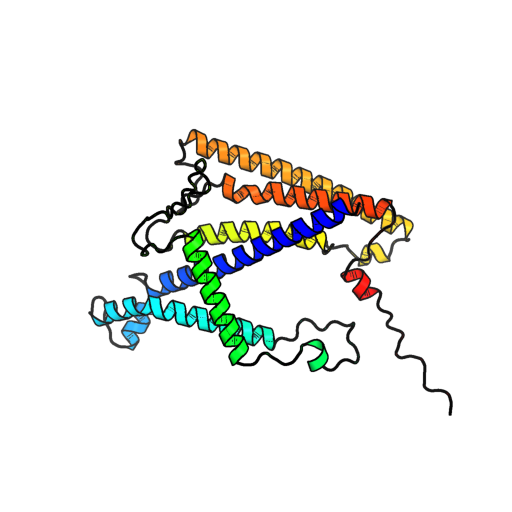10.248 1.00 83.00 78 LEU A CA 1
ATOM 616 C C . LEU A 1 78 ? 7.785 -16.631 -10.058 1.00 83.00 78 LEU A C 1
ATOM 618 O O . LEU A 1 78 ? 7.272 -16.802 -8.952 1.00 83.00 78 LEU A O 1
ATOM 622 N N . ALA A 1 79 ? 7.477 -17.395 -11.111 1.00 86.19 79 ALA A N 1
ATOM 623 C CA . ALA A 1 79 ? 6.516 -18.495 -11.053 1.00 86.19 79 ALA A CA 1
ATOM 624 C C . ALA A 1 79 ? 6.934 -19.559 -10.027 1.00 86.19 79 ALA A C 1
ATOM 626 O O . ALA A 1 79 ? 6.105 -20.021 -9.238 1.00 86.19 79 ALA A O 1
ATOM 627 N N . ALA A 1 80 ? 8.224 -19.906 -9.995 1.00 88.19 80 ALA A N 1
ATOM 628 C CA . ALA A 1 80 ? 8.778 -20.855 -9.040 1.00 88.19 80 ALA A CA 1
ATOM 629 C C . ALA A 1 80 ? 8.628 -20.360 -7.593 1.00 88.19 80 ALA A C 1
ATOM 631 O O . ALA A 1 80 ? 8.190 -21.123 -6.734 1.00 88.19 80 ALA A O 1
ATOM 632 N N . ILE A 1 81 ? 8.919 -19.085 -7.317 1.00 87.06 81 ILE A N 1
ATOM 633 C CA . ILE A 1 81 ? 8.767 -18.498 -5.977 1.00 87.06 81 ILE A CA 1
ATOM 634 C C . ILE A 1 81 ? 7.299 -18.466 -5.551 1.00 87.06 81 ILE A C 1
ATOM 636 O O . ILE A 1 81 ? 6.995 -18.848 -4.423 1.00 87.06 81 ILE A O 1
ATOM 640 N N . ILE A 1 82 ? 6.377 -18.072 -6.434 1.00 87.38 82 ILE A N 1
ATOM 641 C CA . ILE A 1 82 ? 4.937 -18.064 -6.128 1.00 87.38 82 ILE A CA 1
ATOM 642 C C . ILE A 1 82 ? 4.450 -19.489 -5.830 1.00 87.38 82 ILE A C 1
ATOM 644 O O . ILE A 1 82 ? 3.765 -19.722 -4.831 1.00 87.38 82 ILE A O 1
ATOM 648 N N . TYR A 1 83 ? 4.846 -20.464 -6.652 1.00 90.94 83 TYR A N 1
ATOM 649 C CA . TYR A 1 83 ? 4.528 -21.874 -6.435 1.00 90.94 83 TYR A CA 1
ATOM 650 C C . TYR A 1 83 ? 5.074 -22.389 -5.096 1.00 90.94 83 TYR A C 1
ATOM 652 O O . TYR A 1 83 ? 4.336 -23.004 -4.320 1.00 90.94 83 TYR A O 1
ATOM 660 N N . LEU A 1 84 ? 6.344 -22.107 -4.788 1.00 90.50 84 LEU A N 1
ATOM 661 C CA . LEU A 1 84 ? 6.959 -22.460 -3.508 1.00 90.50 84 LEU A CA 1
ATOM 662 C C . LEU A 1 84 ? 6.276 -21.742 -2.340 1.00 90.50 84 LEU A C 1
ATOM 664 O O . LEU A 1 84 ? 6.128 -22.339 -1.274 1.00 90.50 84 LEU A O 1
ATOM 668 N N . GLY A 1 85 ? 5.802 -20.513 -2.542 1.00 86.38 85 GLY A N 1
ATOM 669 C CA . GLY A 1 85 ? 5.002 -19.750 -1.589 1.00 86.38 85 GLY A CA 1
ATOM 670 C C . GLY A 1 85 ? 3.711 -20.478 -1.230 1.00 86.38 85 GLY A C 1
ATOM 671 O O . GLY A 1 85 ? 3.496 -20.795 -0.060 1.00 86.38 85 GLY A O 1
ATOM 672 N N . PHE A 1 86 ? 2.900 -20.850 -2.226 1.00 88.06 86 PHE A N 1
ATOM 673 C CA . PHE A 1 86 ? 1.690 -21.649 -2.001 1.00 88.06 86 PHE A CA 1
ATOM 674 C C . PHE A 1 86 ? 2.001 -23.012 -1.388 1.00 88.06 86 PHE A C 1
ATOM 676 O O . PHE A 1 86 ? 1.284 -23.469 -0.496 1.00 88.06 86 PHE A O 1
ATOM 683 N N . ARG A 1 87 ? 3.084 -23.668 -1.821 1.00 86.88 87 ARG A N 1
ATOM 684 C CA . ARG A 1 87 ? 3.471 -24.973 -1.282 1.00 86.88 87 ARG A CA 1
ATOM 685 C C . ARG A 1 87 ? 3.856 -24.877 0.188 1.00 86.88 87 ARG A C 1
ATOM 687 O O . ARG A 1 87 ? 3.414 -25.699 0.989 1.00 86.88 87 ARG A O 1
ATOM 694 N N . THR A 1 88 ? 4.633 -23.863 0.540 1.00 86.69 88 THR A N 1
ATOM 695 C CA . THR A 1 88 ? 5.063 -23.605 1.913 1.00 86.69 88 THR A CA 1
ATOM 696 C C . THR A 1 88 ? 3.872 -23.208 2.776 1.00 86.69 88 THR A C 1
ATOM 698 O O . THR A 1 88 ? 3.699 -23.776 3.849 1.00 86.69 88 THR A O 1
ATOM 701 N N . ALA A 1 89 ? 3.003 -22.316 2.294 1.00 81.44 89 ALA A N 1
ATOM 702 C CA . ALA A 1 89 ? 1.782 -21.917 2.993 1.00 81.44 89 ALA A CA 1
ATOM 703 C C . ALA A 1 89 ? 0.843 -23.108 3.242 1.00 81.44 89 ALA A C 1
ATOM 705 O O . ALA A 1 89 ? 0.332 -23.251 4.343 1.00 81.44 89 ALA A O 1
ATOM 706 N N . SER A 1 90 ? 0.696 -24.016 2.268 1.00 80.44 90 SER A N 1
ATOM 707 C CA . SER A 1 90 ? -0.134 -25.226 2.405 1.00 80.44 90 SER A CA 1
ATOM 708 C C . SER A 1 90 ? 0.391 -26.249 3.416 1.00 80.44 90 SER A C 1
ATOM 710 O O . SER A 1 90 ? -0.342 -27.144 3.818 1.00 80.44 90 SER A O 1
ATOM 712 N N . ARG A 1 91 ? 1.681 -26.169 3.765 1.00 74.94 91 ARG A N 1
ATOM 713 C CA . ARG A 1 91 ? 2.358 -27.113 4.665 1.00 74.94 91 ARG A CA 1
ATOM 714 C C . ARG A 1 91 ? 2.672 -26.515 6.028 1.00 74.94 91 ARG A C 1
ATOM 716 O O . ARG A 1 91 ? 2.925 -27.263 6.970 1.00 74.94 91 ARG A O 1
ATOM 723 N N . ARG A 1 92 ? 2.717 -25.186 6.140 1.00 69.31 92 ARG A N 1
ATOM 724 C CA . ARG A 1 92 ? 2.925 -24.523 7.423 1.00 69.31 92 ARG A CA 1
ATOM 725 C C . ARG A 1 92 ? 1.682 -24.720 8.273 1.00 69.31 92 ARG A C 1
ATOM 727 O O . ARG A 1 92 ? 0.581 -24.368 7.868 1.00 69.31 92 ARG A O 1
ATOM 734 N N . LYS A 1 93 ? 1.899 -25.217 9.486 1.00 59.94 93 LYS A N 1
ATOM 735 C CA . LYS A 1 93 ? 0.917 -25.107 10.558 1.00 59.94 93 LYS A CA 1
ATOM 736 C C . LYS A 1 93 ? 0.721 -23.613 10.808 1.00 59.94 93 LYS A C 1
ATOM 738 O O . LYS A 1 93 ? 1.653 -22.935 11.245 1.00 59.94 93 LYS A O 1
ATOM 743 N N . LEU A 1 94 ? -0.440 -23.078 10.438 1.00 57.91 94 LEU A N 1
ATOM 744 C CA . LEU A 1 94 ? -0.867 -21.779 10.948 1.00 57.91 94 LEU A CA 1
ATOM 745 C C . LEU A 1 94 ? -0.910 -21.911 12.472 1.00 57.91 94 LEU A C 1
ATOM 747 O O . LEU A 1 94 ? -1.325 -22.951 12.970 1.00 57.91 94 LEU A O 1
ATOM 751 N N . TRP A 1 95 ? -0.363 -20.911 13.161 1.00 51.00 95 TRP A N 1
ATOM 752 C CA . TRP A 1 95 ? -0.219 -20.807 14.616 1.00 51.00 95 TRP A CA 1
ATOM 753 C C . TRP A 1 95 ? -1.157 -21.727 15.419 1.00 51.00 95 TRP A C 1
ATOM 755 O O . TRP A 1 95 ? -2.372 -21.643 15.253 1.00 51.00 95 TRP A O 1
ATOM 765 N N . ASN A 1 96 ? -0.585 -22.568 16.291 1.00 53.81 96 ASN A N 1
ATOM 766 C CA . ASN A 1 96 ? -1.334 -23.504 17.133 1.00 53.81 96 ASN A CA 1
ATOM 767 C C . ASN A 1 96 ? -2.344 -22.714 17.972 1.00 53.81 96 ASN A C 1
ATOM 769 O O . ASN A 1 96 ? -1.979 -21.960 18.878 1.00 53.81 96 ASN A O 1
ATOM 773 N N . ARG A 1 97 ? -3.616 -22.833 17.614 1.00 52.09 97 ARG A N 1
ATOM 774 C CA . ARG A 1 97 ? -4.709 -22.153 18.284 1.00 52.09 97 ARG A CA 1
ATOM 775 C C . ARG A 1 97 ? -5.079 -23.038 19.481 1.00 52.09 97 ARG A C 1
ATOM 777 O O . ARG A 1 97 ? -5.402 -24.209 19.318 1.00 52.09 97 ARG A O 1
ATOM 784 N N . GLY A 1 98 ? -4.909 -22.522 20.701 1.00 52.69 98 GLY A N 1
ATOM 785 C CA . GLY A 1 98 ? -5.148 -23.284 21.940 1.00 52.69 98 GLY A CA 1
ATOM 786 C C . GLY A 1 98 ? -6.609 -23.709 22.144 1.00 52.69 98 GLY A C 1
ATOM 787 O O . GLY A 1 98 ? -6.902 -24.473 23.050 1.00 52.69 98 GLY A O 1
ATOM 788 N N . ASP A 1 99 ? -7.515 -23.241 21.284 1.00 52.97 99 ASP A N 1
ATOM 789 C CA . ASP A 1 99 ? -8.950 -23.514 21.265 1.00 52.97 99 ASP A CA 1
ATOM 790 C C . ASP A 1 99 ? -9.332 -24.784 20.471 1.00 52.97 99 ASP A C 1
ATOM 792 O O . ASP A 1 99 ? -10.528 -25.040 20.273 1.00 52.97 99 ASP A O 1
ATOM 796 N N . GLU A 1 100 ? -8.345 -25.567 20.019 1.00 55.12 100 GLU A N 1
ATOM 797 C CA . GLU A 1 100 ? -8.504 -26.790 19.214 1.00 55.12 100 GLU A CA 1
ATOM 798 C C . GLU A 1 100 ? -7.901 -28.048 19.868 1.00 55.12 100 GLU A C 1
ATOM 800 O O . GLU A 1 100 ? -7.558 -29.017 19.184 1.00 55.12 100 GLU A O 1
ATOM 805 N N . THR A 1 101 ? -7.799 -28.062 21.199 1.00 50.41 101 THR A N 1
ATOM 806 C CA . THR A 1 101 ? -7.519 -29.274 21.979 1.00 50.41 101 THR A CA 1
ATOM 807 C C . THR A 1 101 ? -8.523 -30.378 21.607 1.00 50.41 101 THR A C 1
ATOM 809 O O . THR A 1 101 ? -9.734 -30.195 21.688 1.00 50.41 101 THR A O 1
ATOM 812 N N . GLY A 1 102 ? -8.018 -31.506 21.094 1.00 55.69 102 GLY A N 1
ATOM 813 C CA . GLY A 1 102 ? -8.819 -32.676 20.696 1.00 55.69 102 GLY A CA 1
ATOM 814 C C . GLY A 1 102 ? -9.071 -32.858 19.191 1.00 55.69 102 GLY A C 1
ATOM 815 O O . GLY A 1 102 ? -9.469 -33.947 18.779 1.00 55.69 102 GLY A O 1
ATOM 816 N N . LYS A 1 103 ? -8.795 -31.865 18.332 1.00 59.28 103 LYS A N 1
ATOM 817 C CA . LYS A 1 103 ? -8.874 -32.051 16.869 1.00 59.28 103 LYS A CA 1
ATOM 818 C C . LYS A 1 103 ? -7.543 -32.543 16.306 1.00 59.28 103 LYS A C 1
ATOM 820 O O . LYS A 1 103 ? -6.474 -32.039 16.644 1.00 59.28 103 LYS A O 1
ATOM 825 N N . THR A 1 104 ? -7.593 -33.519 15.400 1.00 57.91 104 THR A N 1
ATOM 826 C CA . THR A 1 104 ? -6.384 -33.971 14.691 1.00 57.91 104 THR A CA 1
ATOM 827 C C . THR A 1 104 ? -5.876 -32.881 13.747 1.00 57.91 104 THR A C 1
ATOM 829 O O . THR A 1 104 ? -6.642 -32.095 13.193 1.00 57.91 104 THR A O 1
ATOM 832 N N . LEU A 1 105 ? -4.563 -32.853 13.510 1.00 55.16 105 LEU A N 1
ATOM 833 C CA . LEU A 1 105 ? -3.892 -31.820 12.713 1.00 55.16 105 LEU A CA 1
ATOM 834 C C . LEU A 1 105 ? -4.480 -31.651 11.292 1.00 55.16 105 LEU A C 1
ATOM 836 O O . LEU A 1 105 ? -4.454 -30.558 10.731 1.00 55.16 105 LEU A O 1
ATOM 840 N N . ALA A 1 106 ? -5.049 -32.726 10.737 1.00 58.56 106 ALA A N 1
ATOM 841 C CA . ALA A 1 106 ? -5.747 -32.739 9.452 1.00 58.56 106 ALA A CA 1
ATOM 842 C C . ALA A 1 106 ? -7.148 -32.093 9.500 1.00 58.56 106 ALA A C 1
ATOM 844 O O . ALA A 1 106 ? -7.580 -31.508 8.512 1.00 58.56 106 ALA A O 1
ATOM 845 N N . GLN A 1 107 ? -7.847 -32.152 10.639 1.00 61.69 107 GLN A N 1
ATOM 846 C CA . GLN A 1 107 ? -9.147 -31.494 10.840 1.00 61.69 107 GLN A CA 1
ATOM 847 C C . GLN A 1 107 ? -9.006 -29.980 11.025 1.00 61.69 107 GLN A C 1
ATOM 849 O O . GLN A 1 107 ? -9.918 -29.232 10.686 1.00 61.69 107 GLN A O 1
ATOM 854 N N . ILE A 1 108 ? -7.865 -29.541 11.555 1.00 57.38 108 ILE A N 1
ATOM 855 C CA . ILE A 1 108 ? -7.551 -28.130 11.784 1.00 57.38 108 ILE A CA 1
ATOM 856 C C . ILE A 1 108 ? -7.031 -27.466 10.503 1.00 57.38 108 ILE A C 1
ATOM 858 O O . ILE A 1 108 ? -7.497 -26.399 10.106 1.00 57.38 108 ILE A O 1
ATOM 862 N N . HIS A 1 109 ? -6.051 -28.085 9.840 1.00 60.41 109 HIS A N 1
ATOM 863 C CA . HIS A 1 109 ? -5.337 -27.450 8.727 1.00 60.41 109 HIS A CA 1
ATOM 864 C C . HIS A 1 109 ? -5.817 -27.886 7.339 1.00 60.41 109 HIS A C 1
ATOM 866 O O . HIS A 1 109 ? -5.356 -27.334 6.338 1.00 60.41 109 HIS A O 1
ATOM 872 N N . GLY A 1 110 ? -6.734 -28.855 7.269 1.00 64.56 110 GLY A N 1
ATOM 873 C CA . GLY A 1 110 ? -7.057 -29.542 6.024 1.00 64.56 110 GLY A CA 1
ATOM 874 C C . GLY A 1 110 ? -5.865 -30.335 5.483 1.00 64.56 110 GLY A C 1
ATOM 875 O O . GLY A 1 110 ? -4.738 -30.260 5.980 1.00 64.56 110 GLY A O 1
ATOM 876 N N . GLU A 1 111 ? -6.103 -31.126 4.441 1.00 72.50 111 GLU A N 1
ATOM 877 C CA . GLU A 1 111 ? -5.002 -31.779 3.737 1.00 72.50 111 GLU A CA 1
ATOM 878 C C . GLU A 1 111 ? -4.152 -30.746 2.982 1.00 72.50 111 GLU A C 1
ATOM 880 O O . GLU A 1 111 ? -4.696 -29.804 2.388 1.00 72.50 111 GLU A O 1
ATOM 885 N N . PRO A 1 112 ? -2.815 -30.913 2.956 1.00 75.44 112 PRO A N 1
ATOM 886 C CA . PRO A 1 112 ? -1.951 -30.013 2.214 1.00 75.44 112 PRO A CA 1
ATOM 887 C C . PRO A 1 112 ? -2.358 -30.011 0.742 1.00 75.44 112 PRO A C 1
ATOM 889 O O . PRO A 1 112 ? -2.608 -31.058 0.142 1.00 75.44 112 PRO A O 1
ATOM 892 N N . LEU A 1 113 ? -2.372 -28.826 0.133 1.00 80.56 113 LEU A N 1
ATOM 893 C CA . LEU A 1 113 ? -2.760 -28.682 -1.264 1.00 80.56 113 LEU A CA 1
ATOM 894 C C . LEU A 1 113 ? -1.916 -29.598 -2.162 1.00 80.56 113 LEU A C 1
ATOM 896 O O . LEU A 1 113 ? -0.694 -29.728 -2.000 1.00 80.56 113 LEU A O 1
ATOM 900 N N . SER A 1 114 ? -2.586 -30.234 -3.123 1.00 88.31 114 SER A N 1
ATOM 901 C CA . SER A 1 114 ? -1.924 -31.052 -4.133 1.00 88.31 114 SER A CA 1
ATOM 902 C C . SER A 1 114 ? -1.048 -30.183 -5.036 1.00 88.31 114 SER A C 1
ATOM 904 O O . SER A 1 114 ? -1.293 -28.987 -5.215 1.00 88.31 114 SER A O 1
ATOM 906 N N . HIS A 1 115 ? -0.032 -30.796 -5.648 1.00 88.38 115 HIS A N 1
ATOM 907 C CA . HIS A 1 115 ? 0.871 -30.105 -6.573 1.00 88.38 115 HIS A CA 1
ATOM 908 C C . HIS A 1 115 ? 0.114 -29.407 -7.715 1.00 88.38 115 HIS A C 1
ATOM 910 O O . HIS A 1 115 ? 0.444 -28.274 -8.059 1.00 88.38 115 HIS A O 1
ATOM 916 N N . ALA A 1 116 ? -0.956 -30.031 -8.220 1.00 89.81 116 ALA A N 1
ATOM 917 C CA . ALA A 1 116 ? -1.824 -29.456 -9.244 1.00 89.81 116 ALA A CA 1
ATOM 918 C C . ALA A 1 116 ? -2.534 -28.176 -8.769 1.00 89.81 116 ALA A C 1
ATOM 920 O O . ALA A 1 116 ? -2.539 -27.182 -9.489 1.00 89.81 116 ALA A O 1
ATOM 921 N N . LYS A 1 117 ? -3.075 -28.157 -7.540 1.00 88.50 117 LYS A N 1
ATOM 922 C CA . LYS A 1 117 ? -3.730 -26.960 -6.982 1.00 88.50 117 LYS A CA 1
ATOM 923 C C . LYS A 1 117 ? -2.728 -25.829 -6.739 1.00 88.50 117 LYS A C 1
ATOM 925 O O . LYS A 1 117 ? -3.016 -24.687 -7.074 1.00 88.50 117 LYS A O 1
ATOM 930 N N . CYS A 1 118 ? -1.537 -26.138 -6.217 1.00 88.19 118 CYS A N 1
ATOM 931 C CA . CYS A 1 118 ? -0.469 -25.146 -6.051 1.00 88.19 118 CYS A CA 1
ATOM 932 C C . CYS A 1 118 ? -0.043 -24.526 -7.391 1.00 88.19 118 CYS A C 1
ATOM 934 O O . CYS A 1 118 ? 0.120 -23.312 -7.473 1.00 88.19 118 CYS A O 1
ATOM 936 N N . ALA A 1 119 ? 0.118 -25.342 -8.437 1.00 90.06 119 ALA A N 1
ATOM 937 C CA . ALA A 1 119 ? 0.463 -24.863 -9.775 1.00 90.06 119 ALA A CA 1
ATOM 938 C C . ALA A 1 119 ? -0.671 -24.031 -10.401 1.00 90.06 119 ALA A C 1
ATOM 940 O O . ALA A 1 119 ? -0.417 -22.972 -10.973 1.00 90.06 119 ALA A O 1
ATOM 941 N N . LEU A 1 120 ? -1.928 -24.455 -10.234 1.00 92.31 120 LEU A N 1
ATOM 942 C CA . LEU A 1 120 ? -3.097 -23.697 -10.682 1.00 92.31 120 LEU A CA 1
ATOM 943 C C . LEU A 1 120 ? -3.176 -22.326 -9.997 1.00 92.31 120 LEU A C 1
ATOM 945 O O . LEU A 1 120 ? -3.369 -21.312 -10.655 1.00 92.31 120 LEU A O 1
ATOM 949 N N . TYR A 1 121 ? -2.982 -22.262 -8.682 1.00 89.56 121 TYR A N 1
ATOM 950 C CA . TYR A 1 121 ? -3.002 -20.983 -7.973 1.00 89.56 121 TYR A CA 1
ATOM 951 C C . TYR A 1 121 ? -1.822 -20.098 -8.351 1.00 89.56 121 TYR A C 1
ATOM 953 O O . TYR A 1 121 ? -2.022 -18.910 -8.578 1.00 89.56 121 TYR A O 1
ATOM 961 N N . ALA A 1 122 ? -0.624 -20.665 -8.509 1.00 88.88 122 ALA A N 1
ATOM 962 C CA . ALA A 1 122 ? 0.532 -19.908 -8.971 1.00 88.88 122 ALA A CA 1
ATOM 963 C C . ALA A 1 122 ? 0.310 -19.310 -10.367 1.00 88.88 122 ALA A C 1
ATOM 965 O O . ALA A 1 122 ? 0.580 -18.130 -10.571 1.00 88.88 122 ALA A O 1
ATOM 966 N N . THR A 1 123 ? -0.244 -20.088 -11.300 1.00 88.25 123 THR A N 1
ATOM 967 C CA . THR A 1 123 ? -0.560 -19.613 -12.657 1.00 88.25 123 THR A CA 1
ATOM 968 C C . THR A 1 123 ? -1.660 -18.556 -12.651 1.00 88.25 123 THR A C 1
ATOM 970 O O . THR A 1 123 ? -1.478 -17.509 -13.265 1.00 88.25 123 THR A O 1
ATOM 973 N N . ILE A 1 124 ? -2.748 -18.747 -11.896 1.00 90.19 124 ILE A N 1
ATOM 974 C CA . ILE A 1 124 ? -3.797 -17.726 -11.735 1.00 90.19 124 ILE A CA 1
ATOM 975 C C . ILE A 1 124 ? -3.213 -16.443 -11.137 1.00 90.19 124 ILE A C 1
ATOM 977 O O . ILE A 1 124 ? -3.454 -15.362 -11.663 1.00 90.19 124 ILE A O 1
ATOM 981 N N . THR A 1 125 ? -2.420 -16.538 -10.067 1.00 87.06 125 THR A N 1
ATOM 982 C CA . THR A 1 125 ? -1.781 -15.367 -9.450 1.00 87.06 125 THR A CA 1
ATOM 983 C C . THR A 1 125 ? -0.852 -14.664 -10.430 1.00 87.06 125 THR A C 1
ATOM 985 O O . THR A 1 125 ? -0.868 -13.442 -10.483 1.00 87.06 125 THR A O 1
ATOM 988 N N . MET A 1 126 ? -0.095 -15.406 -11.239 1.00 84.19 126 MET A N 1
ATOM 989 C CA . MET A 1 126 ? 0.791 -14.837 -12.254 1.00 84.19 126 MET A CA 1
ATOM 990 C C . MET A 1 126 ? 0.013 -14.131 -13.372 1.00 84.19 126 MET A C 1
ATOM 992 O O . MET A 1 126 ? 0.394 -13.038 -13.775 1.00 84.19 126 MET A O 1
ATOM 996 N N . LEU A 1 127 ? -1.105 -14.706 -13.827 1.00 86.38 127 LEU A N 1
ATOM 997 C CA . LEU A 1 127 ? -1.984 -14.090 -14.826 1.00 86.38 127 LEU A CA 1
ATOM 998 C C . LEU A 1 127 ? -2.675 -12.838 -14.286 1.00 86.38 127 LEU A C 1
ATOM 1000 O O . LEU A 1 127 ? -2.749 -11.834 -14.986 1.00 86.38 127 LEU A O 1
ATOM 1004 N N . VAL A 1 128 ? -3.149 -12.873 -13.039 1.00 85.88 128 VAL A N 1
ATOM 1005 C CA . VAL A 1 128 ? -3.755 -11.712 -12.372 1.00 85.88 128 VAL A CA 1
ATOM 1006 C C . VAL A 1 128 ? -2.714 -10.621 -12.154 1.00 85.88 128 VAL A C 1
ATOM 1008 O O . VAL A 1 128 ? -2.982 -9.465 -12.452 1.00 85.88 128 VAL A O 1
ATOM 1011 N N . ALA A 1 129 ? -1.522 -10.980 -11.682 1.00 80.31 129 ALA A N 1
ATOM 1012 C CA . ALA A 1 129 ? -0.391 -10.073 -11.541 1.00 80.31 129 ALA A CA 1
ATOM 1013 C C . ALA A 1 129 ? -0.040 -9.404 -12.872 1.00 80.31 129 ALA A C 1
ATOM 1015 O O . ALA A 1 129 ? 0.011 -8.182 -12.943 1.00 80.31 129 ALA A O 1
ATOM 1016 N N . TRP A 1 130 ? 0.142 -10.199 -13.928 1.00 77.75 130 TRP A N 1
ATOM 1017 C CA . TRP A 1 130 ? 0.427 -9.702 -15.268 1.00 77.75 130 TRP A CA 1
ATOM 1018 C C . TRP A 1 130 ? -0.693 -8.803 -15.790 1.00 77.75 130 TRP A C 1
ATOM 1020 O O . TRP A 1 130 ? -0.425 -7.701 -16.251 1.00 77.75 130 TRP A O 1
ATOM 1030 N N . GLY A 1 131 ? -1.952 -9.229 -15.662 1.00 74.50 131 GLY A N 1
ATOM 1031 C CA . GLY A 1 131 ? -3.117 -8.451 -16.075 1.00 74.50 131 GLY A CA 1
ATOM 1032 C C . GLY A 1 131 ? -3.241 -7.132 -15.314 1.00 74.50 131 GLY A C 1
ATOM 1033 O O . GLY A 1 131 ? -3.515 -6.110 -15.928 1.00 74.50 131 GLY A O 1
ATOM 1034 N N . LEU A 1 132 ? -2.979 -7.125 -14.003 1.00 72.25 132 LEU A N 1
ATOM 1035 C CA . LEU A 1 132 ? -2.924 -5.908 -13.190 1.00 72.25 132 LEU A CA 1
ATOM 1036 C C . LEU A 1 132 ? -1.779 -5.001 -13.629 1.00 72.25 132 LEU A C 1
ATOM 1038 O O . LEU A 1 132 ? -1.972 -3.795 -13.733 1.00 72.25 132 LEU A O 1
ATOM 1042 N N . THR A 1 133 ? -0.603 -5.561 -13.915 1.00 69.12 133 THR A N 1
ATOM 1043 C CA . THR A 1 133 ? 0.524 -4.781 -14.422 1.00 69.12 133 THR A CA 1
ATOM 1044 C C . THR A 1 133 ? 0.184 -4.175 -15.786 1.00 69.12 133 THR A C 1
ATOM 1046 O O . THR A 1 133 ? 0.355 -2.982 -15.983 1.00 69.12 133 THR A O 1
ATOM 1049 N N . VAL A 1 134 ? -0.391 -4.938 -16.710 1.00 68.31 134 VAL A N 1
ATOM 1050 C CA . VAL A 1 134 ? -0.817 -4.419 -18.016 1.00 68.31 134 VAL A CA 1
ATOM 1051 C C . VAL A 1 134 ? -1.933 -3.380 -17.877 1.00 68.31 134 VAL A C 1
ATOM 1053 O O . VAL A 1 134 ? -1.922 -2.374 -18.573 1.00 68.31 134 VAL A O 1
ATOM 1056 N N . LEU A 1 135 ? -2.879 -3.573 -16.960 1.00 67.00 135 LEU A N 1
ATOM 1057 C CA . LEU A 1 135 ? -3.968 -2.625 -16.728 1.00 67.00 135 LEU A CA 1
ATOM 1058 C C . LEU A 1 135 ? -3.473 -1.308 -16.118 1.00 67.00 135 LEU A C 1
ATOM 1060 O O . LEU A 1 135 ? -3.976 -0.246 -16.471 1.00 67.00 135 LEU A O 1
ATOM 1064 N N . LEU A 1 136 ? -2.501 -1.367 -15.204 1.00 64.38 136 LEU A N 1
ATOM 1065 C CA . LEU A 1 136 ? -1.961 -0.187 -14.522 1.00 64.38 136 LEU A CA 1
ATOM 1066 C C . LEU A 1 136 ? -0.854 0.518 -15.324 1.00 64.38 136 LEU A C 1
ATOM 1068 O O . LEU A 1 136 ? -0.737 1.740 -15.243 1.00 64.38 136 LEU A O 1
ATOM 1072 N N . PHE A 1 137 ? -0.040 -0.237 -16.069 1.00 63.59 137 PHE A N 1
ATOM 1073 C CA . PHE A 1 137 ? 1.200 0.235 -16.708 1.00 63.59 137 PHE A CA 1
ATOM 1074 C C . PHE A 1 137 ? 1.209 0.091 -18.240 1.00 63.59 137 PHE A C 1
ATOM 1076 O O . PHE A 1 137 ? 2.065 0.678 -18.893 1.00 63.59 137 PHE A O 1
ATOM 1083 N N . GLY A 1 138 ? 0.266 -0.646 -18.828 1.00 59.22 138 GLY A N 1
ATOM 1084 C CA . GLY A 1 138 ? 0.182 -0.905 -20.266 1.00 59.22 138 GLY A CA 1
ATOM 1085 C C . GLY A 1 138 ? 1.034 -2.063 -20.787 1.00 59.22 138 GLY A C 1
ATOM 1086 O O . GLY A 1 138 ? 1.753 -2.720 -20.038 1.00 59.22 138 GLY A O 1
ATOM 1087 N N . THR A 1 139 ? 0.932 -2.344 -22.093 1.00 53.66 139 THR A N 1
ATOM 1088 C CA . THR A 1 139 ? 1.747 -3.355 -22.807 1.00 53.66 139 THR A CA 1
ATOM 1089 C C . THR A 1 139 ? 2.985 -2.752 -23.478 1.00 53.66 139 THR A C 1
ATOM 1091 O O . THR A 1 139 ? 3.500 -3.321 -24.442 1.00 53.66 139 THR A O 1
ATOM 1094 N N . GLY A 1 140 ? 3.445 -1.583 -23.023 1.00 45.28 140 GLY A N 1
ATOM 1095 C CA . GLY A 1 140 ? 4.608 -0.917 -23.601 1.00 45.28 140 GLY A CA 1
ATOM 1096 C C . GLY A 1 140 ? 5.841 -1.815 -23.522 1.00 45.28 140 GLY A C 1
ATOM 1097 O O . GLY A 1 140 ? 6.148 -2.378 -22.468 1.00 45.28 140 GLY A O 1
ATOM 1098 N N . LYS A 1 141 ? 6.568 -1.958 -24.637 1.00 45.31 141 LYS A N 1
ATOM 1099 C CA . LYS A 1 141 ? 7.955 -2.437 -24.586 1.00 45.31 141 LYS A CA 1
ATOM 1100 C C . LYS A 1 141 ? 8.700 -1.561 -23.575 1.00 45.31 141 LYS A C 1
ATOM 1102 O O . LYS A 1 141 ? 8.461 -0.360 -23.536 1.00 45.31 141 LYS A O 1
ATOM 1107 N N . VAL A 1 142 ? 9.619 -2.141 -22.802 1.00 45.97 142 VAL A N 1
ATOM 1108 C CA . VAL A 1 142 ? 10.401 -1.465 -21.737 1.00 45.97 142 VAL A CA 1
ATOM 1109 C C . VAL A 1 142 ? 11.139 -0.193 -22.226 1.00 45.97 142 VAL A C 1
ATOM 1111 O O . VAL A 1 142 ? 11.609 0.600 -21.413 1.00 45.97 142 VAL A O 1
ATOM 1114 N N . GLU A 1 143 ? 11.183 0.041 -23.543 1.00 42.84 143 GLU A N 1
ATOM 1115 C CA . GLU A 1 143 ? 11.770 1.202 -24.221 1.00 42.84 143 GLU A CA 1
ATOM 1116 C C . GLU A 1 143 ? 10.777 2.270 -24.737 1.00 42.84 143 GLU A C 1
ATOM 1118 O O . GLU A 1 143 ? 11.227 3.306 -25.221 1.00 42.84 143 GLU A O 1
ATOM 1123 N N . GLN A 1 144 ? 9.450 2.087 -24.661 1.00 39.91 144 GLN A N 1
ATOM 1124 C CA . GLN A 1 144 ? 8.482 3.040 -25.235 1.00 39.91 144 GLN A CA 1
ATOM 1125 C C . GLN A 1 144 ? 7.374 3.466 -24.261 1.00 39.91 144 GLN A C 1
ATOM 1127 O O . GLN A 1 144 ? 6.676 2.660 -23.652 1.00 39.91 144 GLN A O 1
ATOM 1132 N N . TYR A 1 145 ? 7.222 4.786 -24.162 1.00 43.75 145 TYR A N 1
ATOM 1133 C CA . TYR A 1 145 ? 6.304 5.542 -23.315 1.00 43.75 145 TYR A CA 1
ATOM 1134 C C . TYR A 1 145 ? 4.897 5.634 -23.934 1.00 43.75 145 TYR A C 1
ATOM 1136 O O . TYR A 1 145 ? 4.440 6.726 -24.244 1.00 43.75 145 TYR A O 1
ATOM 1144 N N . GLU A 1 146 ? 4.178 4.535 -24.155 1.00 36.88 146 GLU A N 1
ATOM 1145 C CA . GLU A 1 146 ? 2.795 4.648 -24.657 1.00 36.88 146 GLU A CA 1
ATOM 1146 C C . GLU A 1 146 ? 1.748 4.501 -23.550 1.00 36.88 146 GLU A C 1
ATOM 1148 O O . GLU A 1 146 ? 1.606 3.455 -22.916 1.00 36.88 146 GLU A O 1
ATOM 1153 N N . CYS A 1 147 ? 1.007 5.593 -23.330 1.00 40.75 147 CYS A N 1
ATOM 1154 C CA . CYS A 1 147 ? -0.132 5.668 -22.425 1.00 40.75 147 CYS A CA 1
ATOM 1155 C C . CYS A 1 147 ? -1.293 4.809 -22.946 1.00 40.75 147 CYS A C 1
ATOM 1157 O O . CYS A 1 147 ? -1.707 4.955 -24.095 1.00 40.75 147 CYS A O 1
ATOM 1159 N N . ILE A 1 148 ? -1.906 4.003 -22.078 1.00 42.12 148 ILE A N 1
ATOM 1160 C CA . ILE A 1 148 ? -3.263 3.502 -22.333 1.00 42.12 148 ILE A CA 1
ATOM 1161 C C . ILE A 1 148 ? -4.231 4.635 -21.985 1.00 42.12 148 ILE A C 1
ATOM 1163 O O . ILE A 1 148 ? -4.268 5.071 -20.843 1.00 42.12 148 ILE A O 1
ATOM 1167 N N . GLU A 1 149 ? -5.026 5.138 -22.927 1.00 40.19 149 GLU A N 1
ATOM 1168 C CA . GLU A 1 149 ? -6.124 6.056 -22.594 1.00 40.19 149 GLU A CA 1
ATOM 1169 C C . GLU A 1 149 ? -7.369 5.258 -22.186 1.00 40.19 149 GLU A C 1
ATOM 1171 O O . GLU A 1 149 ? -8.095 4.729 -23.028 1.00 40.19 149 GLU A O 1
ATOM 1176 N N . LEU A 1 150 ? -7.659 5.188 -20.884 1.00 43.31 150 LEU A N 1
ATOM 1177 C CA . LEU A 1 150 ? -8.957 4.717 -20.396 1.00 43.31 150 LEU A CA 1
ATOM 1178 C C . LEU A 1 150 ? -9.965 5.873 -20.459 1.00 43.31 150 LEU A C 1
ATOM 1180 O O . LEU A 1 150 ? -10.110 6.646 -19.513 1.00 43.31 150 LEU A O 1
ATOM 1184 N N . ARG A 1 151 ? -10.677 6.004 -21.586 1.00 38.28 151 ARG A N 1
ATOM 1185 C CA . ARG A 1 151 ? -11.825 6.919 -21.706 1.00 38.28 151 ARG A CA 1
ATOM 1186 C C . ARG A 1 151 ? -13.042 6.343 -20.984 1.00 38.28 151 ARG A C 1
ATOM 1188 O O . ARG A 1 151 ? -13.820 5.589 -21.563 1.00 38.28 151 ARG A O 1
ATOM 1195 N N . LEU A 1 152 ? -13.241 6.738 -19.731 1.00 43.91 152 LEU A N 1
ATOM 1196 C CA . LEU A 1 152 ? -14.520 6.577 -19.040 1.00 43.91 152 LEU A CA 1
ATOM 1197 C C . LEU A 1 152 ? -15.377 7.826 -19.284 1.00 43.91 152 LEU A C 1
ATOM 1199 O O . LEU A 1 152 ? -15.049 8.912 -18.822 1.00 43.91 152 LEU A O 1
ATOM 1203 N N . ALA A 1 153 ? -16.466 7.650 -20.039 1.00 48.03 153 ALA A N 1
ATOM 1204 C CA . ALA A 1 153 ? -17.590 8.586 -20.150 1.00 48.03 153 ALA A CA 1
ATOM 1205 C C . ALA A 1 153 ? -17.235 10.074 -20.395 1.00 48.03 153 ALA A C 1
ATOM 1207 O O . ALA A 1 153 ? -17.808 10.965 -19.781 1.00 48.03 153 ALA A O 1
ATOM 1208 N N . GLY A 1 154 ? -16.323 10.345 -21.333 1.00 41.38 154 GLY A N 1
ATOM 1209 C CA . GLY A 1 154 ? -16.243 11.630 -22.045 1.00 41.38 154 GLY A CA 1
ATOM 1210 C C . GLY A 1 154 ? -15.641 12.836 -21.315 1.00 41.38 154 GLY A C 1
ATOM 1211 O O . GLY A 1 154 ? -15.265 13.777 -22.005 1.00 41.38 154 GLY A O 1
ATOM 1212 N N . GLU A 1 155 ? -15.490 12.821 -19.988 1.00 46.69 155 GLU A N 1
ATOM 1213 C CA . GLU A 1 155 ? -15.094 14.033 -19.237 1.00 46.69 155 GLU A CA 1
ATOM 1214 C C . GLU A 1 155 ? -13.816 13.892 -18.390 1.00 46.69 155 GLU A C 1
ATOM 1216 O O . GLU A 1 155 ? -13.271 14.888 -17.921 1.00 46.69 155 GLU A O 1
ATOM 1221 N N . TYR A 1 156 ? -13.257 12.681 -18.263 1.00 39.25 156 TYR A N 1
ATOM 1222 C CA . TYR A 1 156 ? -12.001 12.451 -17.541 1.00 39.25 156 TYR A CA 1
ATOM 1223 C C . TYR A 1 156 ? -11.017 11.630 -18.385 1.00 39.25 156 TYR A C 1
ATOM 1225 O O . TYR A 1 156 ? -11.174 10.420 -18.548 1.00 39.25 156 TYR A O 1
ATOM 1233 N N . SER A 1 157 ? -9.973 12.274 -18.916 1.00 33.66 157 SER A N 1
ATOM 1234 C CA . SER A 1 157 ? -8.811 11.579 -19.479 1.00 33.66 157 SER A CA 1
ATOM 1235 C C . SER A 1 157 ? -7.862 11.195 -18.343 1.00 33.66 157 SER A C 1
ATOM 1237 O O . SER A 1 157 ? -7.033 11.996 -17.909 1.00 33.66 157 SER A O 1
ATOM 1239 N N . PHE A 1 158 ? -7.976 9.967 -17.832 1.00 38.16 158 PHE A N 1
ATOM 1240 C CA . PHE A 1 158 ? -6.912 9.407 -17.001 1.00 38.16 158 PHE A CA 1
ATOM 1241 C C . PHE A 1 158 ? -5.684 9.177 -17.890 1.00 38.16 158 PHE A C 1
ATOM 1243 O O . PHE A 1 158 ? -5.654 8.255 -18.702 1.00 38.16 158 PHE A O 1
ATOM 1250 N N . HIS A 1 159 ? -4.667 10.028 -17.752 1.00 38.72 159 HIS A N 1
ATOM 1251 C CA . HIS A 1 159 ? -3.348 9.779 -18.326 1.00 38.72 159 HIS A CA 1
ATOM 1252 C C . HIS A 1 159 ? -2.662 8.667 -17.515 1.00 38.72 159 HIS A C 1
ATOM 1254 O O . HIS A 1 159 ? -1.922 8.953 -16.573 1.00 38.72 159 HIS A O 1
ATOM 1260 N N . CYS A 1 160 ? -2.916 7.393 -17.825 1.00 42.12 160 CYS A N 1
ATOM 1261 C CA . CYS A 1 160 ? -2.116 6.305 -17.260 1.00 42.12 160 CYS A CA 1
ATOM 1262 C C . CYS A 1 160 ? -0.781 6.195 -18.007 1.00 42.12 160 CYS A C 1
ATOM 1264 O O . CYS A 1 160 ? -0.749 5.951 -19.208 1.00 42.12 160 CYS A O 1
ATOM 1266 N N . GLY A 1 161 ? 0.311 6.326 -17.248 1.00 43.47 161 GLY A N 1
ATOM 1267 C CA . GLY A 1 161 ? 1.596 5.704 -17.556 1.00 43.47 161 GLY A CA 1
ATOM 1268 C C . GLY A 1 161 ? 2.602 6.500 -18.384 1.00 43.47 161 GLY A C 1
ATOM 1269 O O . GLY A 1 161 ? 3.003 6.060 -19.452 1.00 43.47 161 GLY A O 1
ATOM 1270 N N . ARG A 1 162 ? 3.147 7.595 -17.835 1.00 43.53 162 ARG A N 1
ATOM 1271 C CA . ARG A 1 162 ? 4.506 8.046 -18.196 1.00 43.53 162 ARG A CA 1
ATOM 1272 C C . ARG A 1 162 ? 5.529 7.299 -17.337 1.00 43.53 162 ARG A C 1
ATOM 1274 O O . ARG A 1 162 ? 6.050 7.855 -16.371 1.00 43.53 162 ARG A O 1
ATOM 1281 N N . PHE A 1 163 ? 5.783 6.031 -17.648 1.00 49.28 163 PHE A N 1
ATOM 1282 C CA . PHE A 1 163 ? 6.898 5.307 -17.037 1.00 49.28 163 PHE A CA 1
ATOM 1283 C C . PHE A 1 163 ? 8.142 5.487 -17.917 1.00 49.28 163 PHE A C 1
ATOM 1285 O O . PHE A 1 163 ? 8.064 5.246 -19.122 1.00 49.28 163 PHE A O 1
ATOM 1292 N N . PRO A 1 164 ? 9.263 5.984 -17.364 1.00 45.53 164 PRO A N 1
ATOM 1293 C CA . PRO A 1 164 ? 10.499 6.129 -18.122 1.00 45.53 164 PRO A CA 1
ATOM 1294 C C . PRO A 1 164 ? 11.052 4.754 -18.511 1.00 45.53 164 PRO A C 1
ATOM 1296 O O . PRO A 1 164 ? 10.773 3.761 -17.836 1.00 45.53 164 PRO A O 1
ATOM 1299 N N . ALA A 1 165 ? 11.854 4.713 -19.577 1.00 48.84 165 ALA A N 1
ATOM 1300 C CA . ALA A 1 165 ? 12.505 3.491 -20.037 1.00 48.84 165 ALA A CA 1
ATOM 1301 C C . ALA A 1 165 ? 13.282 2.794 -18.898 1.00 48.84 165 ALA A C 1
ATOM 1303 O O . ALA A 1 165 ? 13.927 3.448 -18.072 1.00 48.84 165 ALA A O 1
ATOM 1304 N N . GLY A 1 166 ? 13.206 1.460 -18.847 1.00 60.81 166 GLY A N 1
ATOM 1305 C CA . GLY A 1 166 ? 13.815 0.639 -17.791 1.00 60.81 166 GLY A CA 1
ATOM 1306 C C . GLY A 1 166 ? 12.948 0.456 -16.531 1.00 60.81 166 GLY A C 1
ATOM 1307 O O . GLY A 1 166 ? 11.728 0.588 -16.560 1.00 60.81 166 GLY A O 1
ATOM 1308 N N . LEU A 1 167 ? 13.582 0.098 -15.403 1.00 67.44 167 LEU A N 1
ATOM 1309 C CA . LEU A 1 167 ? 12.928 -0.268 -14.125 1.00 67.44 167 LEU A CA 1
ATOM 1310 C C . LEU A 1 167 ? 13.281 0.669 -12.951 1.00 67.44 167 LEU A C 1
ATOM 1312 O O . LEU A 1 167 ? 13.077 0.318 -11.787 1.00 67.44 167 LEU A O 1
ATOM 1316 N N . ALA A 1 168 ? 13.789 1.875 -13.228 1.00 70.38 168 ALA A N 1
ATOM 1317 C CA . ALA A 1 168 ? 14.147 2.853 -12.191 1.00 70.38 168 ALA A CA 1
ATOM 1318 C C . ALA A 1 168 ? 12.936 3.325 -11.357 1.00 70.38 168 ALA A C 1
ATOM 1320 O O . ALA A 1 168 ? 13.073 3.640 -10.177 1.00 70.38 168 ALA A O 1
ATOM 1321 N N . TRP A 1 169 ? 11.737 3.310 -11.947 1.00 75.31 169 TRP A N 1
ATOM 1322 C CA . TRP A 1 169 ? 10.465 3.674 -11.312 1.00 75.31 169 TRP A CA 1
ATOM 1323 C C . TRP A 1 169 ? 9.927 2.610 -10.340 1.00 75.31 169 TRP A C 1
ATOM 1325 O O . TRP A 1 169 ? 9.048 2.896 -9.527 1.00 75.31 169 TRP A O 1
ATOM 1335 N N . ALA A 1 170 ? 10.440 1.379 -10.392 1.00 80.50 170 ALA A N 1
ATOM 1336 C CA . ALA A 1 170 ? 9.933 0.280 -9.575 1.00 80.50 170 ALA A CA 1
ATOM 1337 C C . ALA A 1 170 ? 10.218 0.479 -8.080 1.00 80.50 170 ALA A C 1
ATOM 1339 O O . ALA A 1 170 ? 9.358 0.222 -7.238 1.00 80.50 170 ALA A O 1
ATOM 1340 N N . GLN A 1 171 ? 11.413 0.972 -7.747 1.00 82.25 171 GLN A N 1
ATOM 1341 C CA . GLN A 1 171 ? 11.812 1.257 -6.369 1.00 82.25 171 GLN A CA 1
ATOM 1342 C C . GLN A 1 171 ? 10.944 2.347 -5.702 1.00 82.25 171 GLN A C 1
ATOM 1344 O O . GLN A 1 171 ? 10.390 2.067 -4.635 1.00 82.25 171 GLN A O 1
ATOM 1349 N N . PRO A 1 172 ? 10.776 3.559 -6.274 1.00 85.50 172 PRO A N 1
ATOM 1350 C CA . PRO A 1 172 ? 9.916 4.585 -5.681 1.00 85.50 172 PRO A CA 1
ATOM 1351 C C . PRO A 1 172 ? 8.451 4.136 -5.624 1.00 85.50 172 PRO A C 1
ATOM 1353 O O . PRO A 1 172 ? 7.789 4.373 -4.615 1.00 85.50 172 PRO A O 1
ATOM 1356 N N . LEU A 1 173 ? 7.951 3.409 -6.631 1.00 86.25 173 LEU A N 1
ATOM 1357 C CA . LEU A 1 173 ? 6.603 2.843 -6.581 1.00 86.25 173 LEU A CA 1
ATOM 1358 C C . LEU A 1 173 ? 6.439 1.841 -5.429 1.00 86.25 173 LEU A C 1
ATOM 1360 O O . LEU A 1 173 ? 5.440 1.889 -4.714 1.00 86.25 173 LEU A O 1
ATOM 1364 N N . GLY A 1 174 ? 7.422 0.963 -5.211 1.00 88.94 174 GLY A N 1
ATOM 1365 C CA . GLY A 1 174 ? 7.422 0.023 -4.089 1.00 88.94 174 GLY A CA 1
ATOM 1366 C C . GLY A 1 174 ? 7.328 0.728 -2.733 1.00 88.94 174 GLY A C 1
ATOM 1367 O O . GLY A 1 174 ? 6.580 0.284 -1.862 1.00 88.94 174 GLY A O 1
ATOM 1368 N N . LEU A 1 175 ? 8.008 1.868 -2.566 1.00 90.81 175 LEU A N 1
ATOM 1369 C CA . LEU A 1 175 ? 7.907 2.694 -1.357 1.00 90.81 175 LEU A CA 1
ATOM 1370 C C . LEU A 1 175 ? 6.511 3.309 -1.190 1.00 90.81 175 LEU A C 1
ATOM 1372 O O . LEU A 1 175 ? 5.965 3.282 -0.087 1.00 90.81 175 LEU A O 1
ATOM 1376 N N . ILE A 1 176 ? 5.909 3.811 -2.273 1.00 91.56 176 ILE A N 1
ATOM 1377 C CA . ILE A 1 176 ? 4.538 4.345 -2.252 1.00 91.56 176 ILE A CA 1
ATOM 1378 C C . ILE A 1 176 ? 3.548 3.239 -1.864 1.00 91.56 176 ILE A C 1
ATOM 1380 O O . ILE A 1 176 ? 2.740 3.426 -0.960 1.00 91.56 176 ILE A O 1
ATOM 1384 N N . LEU A 1 177 ? 3.624 2.061 -2.485 1.00 92.19 177 LEU A N 1
ATOM 1385 C CA . LEU A 1 177 ? 2.734 0.943 -2.157 1.00 92.19 177 LEU A CA 1
ATOM 1386 C C . LEU A 1 177 ? 2.934 0.463 -0.714 1.00 92.19 177 LEU A C 1
ATOM 1388 O O . LEU A 1 177 ? 1.956 0.184 -0.026 1.00 92.19 177 LEU A O 1
ATOM 1392 N N . THR A 1 178 ? 4.177 0.440 -0.226 1.00 94.12 178 THR A N 1
ATOM 1393 C CA . THR A 1 178 ? 4.487 0.103 1.173 1.00 94.12 178 THR A CA 1
ATOM 1394 C C . THR A 1 178 ? 3.847 1.097 2.141 1.00 94.12 178 THR A C 1
ATOM 1396 O O . THR A 1 178 ? 3.253 0.677 3.132 1.00 94.12 178 THR A O 1
ATOM 1399 N N . LEU A 1 179 ? 3.905 2.400 1.842 1.00 95.19 179 LEU A N 1
ATOM 1400 C CA . LEU A 1 179 ? 3.233 3.445 2.621 1.00 95.19 179 LEU A CA 1
ATOM 1401 C C . LEU A 1 179 ? 1.727 3.163 2.720 1.00 95.19 179 LEU A C 1
ATOM 1403 O O . LEU A 1 179 ? 1.163 3.147 3.814 1.00 95.19 179 LEU A O 1
ATOM 1407 N N . TRP A 1 180 ? 1.083 2.887 1.586 1.00 95.38 180 TRP A N 1
ATOM 1408 C CA . TRP A 1 180 ? -0.350 2.599 1.536 1.00 95.38 180 TRP A CA 1
ATOM 1409 C C . TRP A 1 180 ? -0.716 1.328 2.303 1.00 95.38 180 TRP A C 1
ATOM 1411 O O . TRP A 1 180 ? -1.650 1.342 3.106 1.00 95.38 180 TRP A O 1
ATOM 1421 N N . VAL A 1 181 ? 0.042 0.247 2.114 1.00 95.50 181 VAL A N 1
ATOM 1422 C CA . VAL A 1 181 ? -0.162 -1.016 2.832 1.00 95.50 181 VAL A CA 1
ATOM 1423 C C . VAL A 1 181 ? 0.018 -0.835 4.338 1.00 95.50 181 VAL A C 1
ATOM 1425 O O . VAL A 1 181 ? -0.786 -1.361 5.102 1.00 95.50 181 VAL A O 1
ATOM 1428 N N . ALA A 1 182 ? 1.018 -0.068 4.780 1.00 95.25 182 ALA A N 1
ATOM 1429 C CA . ALA A 1 182 ? 1.263 0.175 6.198 1.00 95.25 182 ALA A CA 1
ATOM 1430 C C . ALA A 1 182 ? 0.098 0.931 6.856 1.00 95.25 182 ALA A C 1
ATOM 1432 O O . ALA A 1 182 ? -0.409 0.506 7.894 1.00 95.25 182 ALA A O 1
ATOM 1433 N N . PHE A 1 183 ? -0.367 2.019 6.236 1.00 95.50 183 PHE A N 1
ATOM 1434 C CA . PHE A 1 183 ? -1.430 2.855 6.796 1.00 95.50 183 PHE A CA 1
ATOM 1435 C C . PHE A 1 183 ? -2.810 2.192 6.745 1.00 95.50 183 PHE A C 1
ATOM 1437 O O . PHE A 1 183 ? -3.534 2.202 7.743 1.00 95.50 183 PHE A O 1
ATOM 1444 N N . LEU A 1 184 ? -3.167 1.554 5.627 1.00 94.75 184 LEU A N 1
ATOM 1445 C CA . LEU A 1 184 ? -4.408 0.780 5.542 1.00 94.75 184 LEU A CA 1
ATOM 1446 C C . LEU A 1 184 ? -4.348 -0.468 6.434 1.00 94.75 184 LEU A C 1
ATOM 1448 O O . LEU A 1 184 ? -5.340 -0.819 7.067 1.00 94.75 184 LEU A O 1
ATOM 1452 N N . GLY A 1 185 ? -3.178 -1.101 6.556 1.00 91.94 185 GLY A N 1
ATOM 1453 C CA . GLY A 1 185 ? -2.926 -2.201 7.487 1.00 91.94 185 GLY A CA 1
ATOM 1454 C C . GLY A 1 185 ? -3.153 -1.803 8.944 1.00 91.94 185 GLY A C 1
ATOM 1455 O O . GLY A 1 185 ? -3.876 -2.494 9.659 1.00 91.94 185 GLY A O 1
ATOM 1456 N N . ALA A 1 186 ? -2.617 -0.657 9.370 1.00 91.19 186 ALA A N 1
ATOM 1457 C CA . ALA A 1 186 ? -2.848 -0.105 10.707 1.00 91.19 186 ALA A CA 1
ATOM 1458 C C . ALA A 1 186 ? -4.335 0.208 10.957 1.00 91.19 186 ALA A C 1
ATOM 1460 O O . ALA A 1 186 ? -4.877 -0.078 12.030 1.00 91.19 186 ALA A O 1
ATOM 1461 N N . SER A 1 187 ? -5.019 0.730 9.937 1.00 91.62 187 SER A N 1
ATOM 1462 C CA . SER A 1 187 ? -6.457 0.996 9.966 1.00 91.62 187 SER A CA 1
ATOM 1463 C C . SER A 1 187 ? -7.268 -0.295 10.165 1.00 91.62 187 SER A C 1
ATOM 1465 O O . SER A 1 187 ? -8.145 -0.347 11.034 1.00 91.62 187 SER A O 1
ATOM 1467 N N . MET A 1 188 ? -6.942 -1.361 9.424 1.00 89.19 188 MET A N 1
ATOM 1468 C CA . MET A 1 188 ? -7.561 -2.685 9.564 1.00 89.19 188 MET A CA 1
ATOM 1469 C C . MET A 1 188 ? -7.273 -3.321 10.932 1.00 89.19 188 MET A C 1
ATOM 1471 O O . MET A 1 188 ? -8.197 -3.818 11.569 1.00 89.19 188 MET A O 1
ATOM 1475 N N . ALA A 1 189 ? -6.037 -3.237 11.431 1.00 85.38 189 ALA A N 1
ATOM 1476 C CA . ALA A 1 189 ? -5.678 -3.742 12.760 1.00 85.38 189 ALA A CA 1
ATOM 1477 C C . ALA A 1 189 ? -6.445 -3.027 13.889 1.00 85.38 189 ALA A C 1
ATOM 1479 O O . ALA A 1 189 ? -6.824 -3.647 14.882 1.00 85.38 189 ALA A O 1
ATOM 1480 N N . THR A 1 190 ? -6.729 -1.731 13.713 1.00 84.06 190 THR A N 1
ATOM 1481 C CA . THR A 1 190 ? -7.551 -0.945 14.645 1.00 84.06 190 THR A CA 1
ATOM 1482 C C . THR A 1 190 ? -8.994 -1.447 14.697 1.00 84.06 190 THR A C 1
ATOM 1484 O O . THR A 1 190 ? -9.581 -1.506 15.775 1.00 84.06 190 THR A O 1
ATOM 1487 N N . LYS A 1 191 ? -9.574 -1.850 13.557 1.00 78.81 191 LYS A N 1
ATOM 1488 C CA . LYS A 1 191 ? -10.918 -2.452 13.526 1.00 78.81 191 LYS A CA 1
ATOM 1489 C C . LYS A 1 191 ? -10.971 -3.742 14.344 1.00 78.81 191 LYS A C 1
ATOM 1491 O O . LYS A 1 191 ? -11.937 -3.950 15.073 1.00 78.81 191 LYS A O 1
ATOM 1496 N N . ASP A 1 192 ? -9.947 -4.579 14.221 1.00 69.38 192 ASP A N 1
ATOM 1497 C CA . ASP A 1 192 ? -9.875 -5.866 14.916 1.00 69.38 192 ASP A CA 1
ATOM 1498 C C . ASP A 1 192 ? -9.490 -5.708 16.402 1.00 69.38 192 ASP A C 1
ATOM 1500 O O . ASP A 1 192 ? -9.270 -6.702 17.090 1.00 69.38 192 ASP A O 1
ATOM 1504 N N . ASN A 1 193 ? -9.427 -4.465 16.911 1.00 67.00 193 ASN A N 1
ATOM 1505 C CA . ASN A 1 193 ? -9.009 -4.119 18.272 1.00 67.00 193 ASN A CA 1
ATOM 1506 C C . ASN A 1 193 ? -7.666 -4.750 18.671 1.00 67.00 193 ASN A C 1
ATOM 1508 O O . ASN A 1 193 ? -7.388 -4.909 19.855 1.00 67.00 193 ASN A O 1
ATOM 1512 N N . LEU A 1 194 ? -6.780 -5.013 17.703 1.00 61.28 194 LEU A N 1
ATOM 1513 C CA . LEU A 1 194 ? -5.405 -5.477 17.938 1.00 61.28 194 LEU A CA 1
ATOM 1514 C C . LEU A 1 194 ? -4.504 -4.369 18.507 1.00 61.28 194 LEU A C 1
ATOM 1516 O O . LEU A 1 194 ? -3.277 -4.453 18.451 1.00 61.28 194 LEU A O 1
ATOM 1520 N N . HIS A 1 195 ? -5.103 -3.293 19.017 1.00 60.00 195 HIS A N 1
ATOM 1521 C CA . HIS A 1 195 ? -4.365 -2.299 19.763 1.00 60.00 195 HIS A CA 1
ATOM 1522 C C . HIS A 1 195 ? -3.812 -2.987 21.004 1.00 60.00 195 HIS A C 1
ATOM 1524 O O . HIS A 1 195 ? -4.549 -3.707 21.673 1.00 60.00 195 HIS A O 1
ATOM 1530 N N . LEU A 1 196 ? -2.526 -2.778 21.286 1.00 51.66 196 LEU A N 1
ATOM 1531 C CA . LEU A 1 196 ? -1.840 -3.306 22.461 1.00 51.66 196 LEU A CA 1
ATOM 1532 C C . LEU A 1 196 ? -2.524 -2.765 23.724 1.00 51.66 196 LEU A C 1
ATOM 1534 O O . LEU A 1 196 ? -2.087 -1.779 24.317 1.00 51.66 196 LEU A O 1
ATOM 1538 N N . ARG A 1 197 ? -3.634 -3.384 24.135 1.00 55.72 197 ARG A N 1
ATOM 1539 C CA . ARG A 1 197 ? -4.131 -3.257 25.493 1.00 55.72 197 ARG A CA 1
ATOM 1540 C C . ARG A 1 197 ? -3.032 -3.863 26.343 1.00 55.72 197 ARG A C 1
ATOM 1542 O O . ARG A 1 197 ? -2.599 -4.987 26.109 1.00 55.72 197 ARG A O 1
ATOM 1549 N N . VAL A 1 198 ? -2.541 -3.103 27.311 1.00 54.22 198 VAL A N 1
ATOM 1550 C CA . VAL A 1 198 ? -1.690 -3.669 28.354 1.00 54.22 198 VAL A CA 1
ATOM 1551 C C . VAL A 1 198 ? -2.616 -4.516 29.228 1.00 54.22 198 VAL A C 1
ATOM 1553 O O . VAL A 1 198 ? -3.098 -4.064 30.265 1.00 54.22 198 VAL A O 1
ATOM 1556 N N . GLU A 1 199 ? -2.945 -5.713 28.742 1.00 59.69 199 GLU A N 1
ATOM 1557 C CA . GLU A 1 199 ? -3.883 -6.663 29.352 1.00 59.69 199 GLU A CA 1
ATOM 1558 C C . GLU A 1 199 ? -3.489 -6.939 30.806 1.00 59.69 199 GLU A C 1
ATOM 1560 O O . GLU A 1 199 ? -4.345 -6.945 31.686 1.00 59.69 199 GLU A O 1
ATOM 1565 N N . ALA A 1 200 ? -2.181 -7.009 31.079 1.00 58.84 200 ALA A N 1
ATOM 1566 C CA . ALA A 1 200 ? -1.623 -7.178 32.419 1.00 58.84 200 ALA A CA 1
ATOM 1567 C C . ALA A 1 200 ? -2.038 -6.074 33.410 1.00 58.84 200 ALA A C 1
ATOM 1569 O O . ALA A 1 200 ? -2.260 -6.351 34.585 1.00 58.84 200 ALA A O 1
ATOM 1570 N N . VAL A 1 201 ? -2.165 -4.823 32.954 1.00 63.56 201 VAL A N 1
ATOM 1571 C CA . VAL A 1 201 ? -2.634 -3.723 33.809 1.00 63.56 201 VAL A CA 1
ATOM 1572 C C . VAL A 1 201 ? -4.153 -3.777 33.925 1.00 63.56 201 VAL A C 1
ATOM 1574 O O . VAL A 1 201 ? -4.673 -3.615 35.019 1.00 63.56 201 VAL A O 1
ATOM 1577 N N . GLN A 1 202 ? -4.880 -4.066 32.841 1.00 63.97 202 GLN A N 1
ATOM 1578 C CA . GLN A 1 202 ? -6.346 -4.115 32.884 1.00 63.97 202 GLN A CA 1
ATOM 1579 C C . GLN A 1 202 ? -6.871 -5.200 33.835 1.00 63.97 202 GLN A C 1
ATOM 1581 O O . GLN A 1 202 ? -7.790 -4.917 34.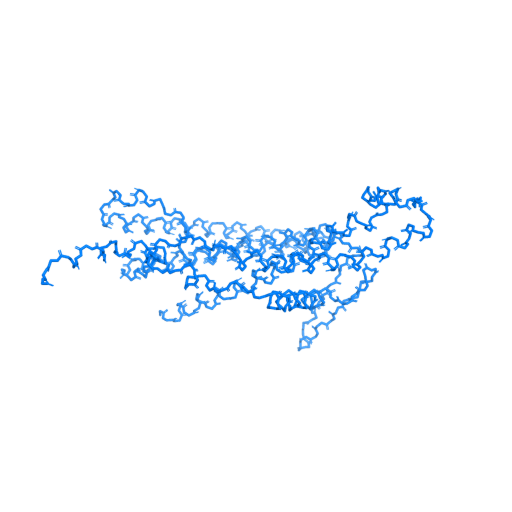596 1.00 63.97 202 GLN A O 1
ATOM 1586 N N . GLN A 1 203 ? -6.243 -6.379 33.879 1.00 66.88 203 GLN A N 1
ATOM 1587 C CA . GLN A 1 203 ? -6.641 -7.479 34.771 1.00 66.88 203 GLN A CA 1
ATOM 1588 C C . GLN A 1 203 ? -6.484 -7.154 36.268 1.00 66.88 203 GLN A C 1
ATOM 1590 O O . GLN A 1 203 ? -7.179 -7.737 37.094 1.00 66.88 203 GLN A O 1
ATOM 1595 N N . ALA A 1 204 ? -5.615 -6.204 36.629 1.00 72.19 204 ALA A N 1
ATOM 1596 C CA . ALA A 1 204 ? -5.396 -5.798 38.019 1.00 72.19 204 ALA A CA 1
ATOM 1597 C C . ALA A 1 204 ? -6.406 -4.747 38.527 1.00 72.19 204 ALA A C 1
ATOM 1599 O O . ALA A 1 204 ? -6.417 -4.429 39.717 1.00 72.19 204 ALA A O 1
ATOM 1600 N N . LEU A 1 205 ? -7.241 -4.175 37.648 1.00 70.44 205 LEU A N 1
ATOM 1601 C CA . LEU A 1 205 ? -8.210 -3.135 38.005 1.00 70.44 205 LEU A CA 1
ATOM 1602 C C . LEU A 1 205 ? -9.627 -3.704 38.210 1.00 70.44 205 LEU A C 1
ATOM 1604 O O . LEU A 1 205 ? -10.020 -4.624 37.500 1.00 70.44 205 LEU A O 1
ATOM 1608 N N . PRO A 1 206 ? -10.444 -3.131 39.114 1.00 77.31 206 PRO A N 1
ATOM 1609 C CA . PRO A 1 206 ? -11.857 -3.494 39.248 1.00 77.31 206 PRO A CA 1
ATOM 1610 C C . PRO A 1 206 ? -12.658 -3.111 37.988 1.00 77.31 206 PRO A C 1
ATOM 1612 O O . PRO A 1 206 ? -12.376 -2.088 37.361 1.00 77.31 206 PRO A O 1
ATOM 1615 N N . GLU A 1 207 ? -13.698 -3.883 37.646 1.00 69.62 207 GLU A N 1
ATOM 1616 C CA . GLU A 1 207 ? -14.464 -3.794 36.379 1.00 69.62 207 GLU A CA 1
ATOM 1617 C C . GLU A 1 207 ? -14.893 -2.367 35.984 1.00 69.62 207 GLU A C 1
ATOM 1619 O O . GLU A 1 207 ? -14.825 -1.967 34.819 1.00 69.62 207 GLU A O 1
ATOM 1624 N N . LYS A 1 208 ? -15.296 -1.547 36.963 1.00 72.69 208 LYS A N 1
ATOM 1625 C CA . LYS A 1 208 ? -15.697 -0.151 36.718 1.00 72.69 208 LYS A CA 1
ATOM 1626 C C . LYS A 1 208 ? -14.528 0.716 36.241 1.00 72.69 208 LYS A C 1
ATOM 1628 O O . LYS A 1 208 ? -14.711 1.544 35.349 1.00 72.69 208 LYS A O 1
ATOM 1633 N N . LEU A 1 209 ? -13.335 0.526 36.808 1.00 73.38 209 LEU A N 1
ATOM 1634 C CA . LEU A 1 209 ? -12.133 1.256 36.396 1.00 73.38 209 LEU A CA 1
ATOM 1635 C C . LEU A 1 209 ? -11.573 0.730 35.071 1.00 73.38 209 LEU A C 1
ATOM 1637 O O . LEU A 1 209 ? -11.048 1.531 34.302 1.00 73.38 209 LEU A O 1
ATOM 1641 N N . GLN A 1 210 ? -11.725 -0.564 34.766 1.00 68.62 210 GLN A N 1
ATOM 1642 C CA . GLN A 1 210 ? -11.353 -1.120 33.458 1.00 68.62 210 GLN A CA 1
ATOM 1643 C C . GLN A 1 210 ? -12.138 -0.452 32.319 1.00 68.62 210 GLN A C 1
ATOM 1645 O O . GLN A 1 210 ? -11.570 -0.065 31.297 1.00 68.62 210 GLN A O 1
ATOM 1650 N N . ARG A 1 211 ? -13.446 -0.236 32.510 1.00 68.75 211 ARG A N 1
ATOM 1651 C CA . ARG A 1 211 ? -14.286 0.427 31.503 1.00 68.75 211 ARG A CA 1
ATOM 1652 C C . ARG A 1 211 ? -13.897 1.892 31.290 1.00 68.75 211 ARG A C 1
ATOM 1654 O O . ARG A 1 211 ? -13.840 2.355 30.152 1.00 68.75 211 ARG A O 1
ATOM 1661 N N . ILE A 1 212 ? -13.611 2.616 32.375 1.00 74.38 212 ILE A N 1
ATOM 1662 C CA . ILE A 1 212 ? -13.205 4.029 32.319 1.00 74.38 212 ILE A CA 1
ATOM 1663 C C . ILE A 1 212 ? -11.823 4.172 31.675 1.00 74.38 212 ILE A C 1
ATOM 1665 O O . ILE A 1 212 ? -11.639 5.045 30.829 1.00 74.38 212 ILE A O 1
ATOM 1669 N N . SER A 1 213 ? -10.864 3.311 32.028 1.00 73.50 213 SER A N 1
ATOM 1670 C CA . SER A 1 213 ? -9.517 3.351 31.450 1.00 73.50 213 SER A CA 1
ATOM 1671 C C . SER A 1 213 ? -9.531 3.013 29.957 1.00 73.50 213 SER A C 1
ATOM 1673 O O . SER A 1 213 ? -8.873 3.700 29.175 1.00 73.50 213 SER A O 1
ATOM 1675 N N . GLY A 1 214 ? -10.346 2.039 29.537 1.00 73.12 214 GLY A N 1
ATOM 1676 C CA . GLY A 1 214 ? -10.556 1.711 28.127 1.00 73.12 214 GLY A CA 1
ATOM 1677 C C . GLY A 1 214 ? -11.193 2.858 27.339 1.00 73.12 214 GLY A C 1
ATOM 1678 O O . GLY A 1 214 ? -10.743 3.176 26.238 1.00 73.12 214 GLY A O 1
ATOM 1679 N N . LEU A 1 215 ? -12.195 3.531 27.915 1.00 76.00 215 LEU A N 1
ATOM 1680 C CA . LEU A 1 215 ? -12.816 4.702 27.297 1.00 76.00 215 LEU A CA 1
ATOM 1681 C C . LEU A 1 215 ? -11.829 5.869 27.171 1.00 76.00 215 LEU A C 1
ATOM 1683 O O . LEU A 1 215 ? -11.715 6.456 26.097 1.00 76.00 215 LEU A O 1
ATOM 1687 N N . LEU A 1 216 ? -11.107 6.194 28.247 1.00 81.69 216 LEU A N 1
ATOM 1688 C CA . LEU A 1 216 ? -10.131 7.282 28.259 1.00 81.69 216 LEU A CA 1
ATOM 1689 C C . LEU A 1 216 ? -9.009 7.023 27.251 1.00 81.69 216 LEU A C 1
ATOM 1691 O O . LEU A 1 216 ? -8.669 7.913 26.478 1.00 81.69 216 LEU A O 1
ATOM 1695 N N . SER A 1 217 ? -8.482 5.796 27.214 1.00 80.00 217 SER A N 1
ATOM 1696 C CA . SER A 1 217 ? -7.490 5.383 26.221 1.00 80.00 217 SER A CA 1
ATOM 1697 C C . SER A 1 217 ? -8.035 5.525 24.799 1.00 80.00 217 SER A C 1
ATOM 1699 O O . SER A 1 217 ? -7.377 6.141 23.969 1.00 80.00 217 SER A O 1
ATOM 1701 N N . GLY A 1 218 ? -9.259 5.062 24.527 1.00 81.00 218 GLY A N 1
ATOM 1702 C CA . GLY A 1 218 ? -9.890 5.215 23.213 1.00 81.00 218 GLY A CA 1
ATOM 1703 C C . GLY A 1 218 ? -10.054 6.678 22.788 1.00 81.00 218 GLY A C 1
ATOM 1704 O O . GLY A 1 218 ? -9.759 7.020 21.644 1.00 81.00 218 GLY A O 1
ATOM 1705 N N . VAL A 1 219 ? -10.466 7.559 23.705 1.00 85.50 219 VAL A N 1
ATOM 1706 C CA . VAL A 1 219 ? -10.616 9.001 23.439 1.00 85.50 219 VAL A CA 1
ATOM 1707 C C . VAL A 1 219 ? -9.263 9.670 23.199 1.00 85.50 219 VAL A C 1
ATOM 1709 O O . VAL A 1 219 ? -9.124 10.430 22.241 1.00 85.50 219 VAL A O 1
ATOM 1712 N N . LEU A 1 220 ? -8.255 9.378 24.026 1.00 88.56 220 LEU A N 1
ATOM 1713 C CA . LEU A 1 220 ? -6.903 9.917 23.859 1.00 88.56 220 LEU A CA 1
ATOM 1714 C C . LEU A 1 220 ? -6.284 9.464 22.534 1.00 88.56 220 LEU A C 1
ATOM 1716 O O . LEU A 1 220 ? -5.746 10.291 21.798 1.00 88.56 220 LEU A O 1
ATOM 1720 N N . THR A 1 221 ? -6.417 8.183 22.187 1.00 88.88 221 THR A N 1
ATOM 1721 C CA . THR A 1 221 ? -5.935 7.656 20.907 1.00 88.88 221 THR A CA 1
ATOM 1722 C C . THR A 1 221 ? -6.695 8.272 19.734 1.00 88.88 221 THR A C 1
ATOM 1724 O O . THR A 1 221 ? -6.068 8.665 18.755 1.00 88.88 221 THR A O 1
ATOM 1727 N N . ALA A 1 222 ? -8.017 8.454 19.830 1.00 91.06 222 ALA A N 1
ATOM 1728 C CA . ALA A 1 222 ? -8.794 9.134 18.793 1.00 91.06 222 ALA A CA 1
ATOM 1729 C C . ALA A 1 222 ? -8.332 10.585 18.580 1.00 91.06 222 ALA A C 1
ATOM 1731 O O . ALA A 1 222 ? -8.130 10.999 17.439 1.00 91.06 222 ALA A O 1
ATOM 1732 N N . LEU A 1 223 ? -8.120 11.346 19.660 1.00 93.62 223 LEU A N 1
ATOM 1733 C CA . LEU A 1 223 ? -7.604 12.719 19.601 1.00 93.62 223 LEU A CA 1
ATOM 1734 C C . LEU A 1 223 ? -6.208 12.769 18.976 1.00 93.62 223 LEU A C 1
ATOM 1736 O O . LEU A 1 223 ? -5.946 13.613 18.120 1.00 93.62 223 LEU A O 1
ATOM 1740 N N . PHE A 1 224 ? -5.330 11.844 19.359 1.00 94.25 224 PHE A N 1
ATOM 1741 C CA . PHE A 1 224 ? -3.998 11.735 18.777 1.00 94.25 224 PHE A CA 1
ATOM 1742 C C . PHE A 1 224 ? -4.053 11.393 17.281 1.00 94.25 224 PHE A C 1
ATOM 1744 O O . PHE A 1 224 ? -3.376 12.032 16.477 1.00 94.25 224 PHE A O 1
ATOM 1751 N N . CYS A 1 225 ? -4.915 10.458 16.870 1.00 94.75 225 CYS A N 1
ATOM 1752 C CA . CYS A 1 225 ? -5.147 10.165 15.457 1.00 94.75 225 CYS A CA 1
ATOM 1753 C C . CYS A 1 225 ? -5.685 11.388 14.699 1.00 94.75 225 CYS A C 1
ATOM 1755 O O . CYS A 1 225 ? -5.219 11.654 13.596 1.00 94.75 225 CYS A O 1
ATOM 1757 N N . LEU A 1 226 ? -6.607 12.172 15.270 1.00 96.25 226 LEU A N 1
ATOM 1758 C CA . LEU A 1 226 ? -7.097 13.408 14.643 1.00 96.25 226 LEU A CA 1
ATOM 1759 C C . LEU A 1 226 ? -5.996 14.466 14.503 1.00 96.25 226 LEU A C 1
ATOM 1761 O O . LEU A 1 226 ? -5.916 15.126 13.468 1.00 96.25 226 LEU A O 1
ATOM 1765 N N . LEU A 1 227 ? -5.123 14.597 15.505 1.00 97.56 227 LEU A N 1
ATOM 1766 C CA . LEU A 1 227 ? -3.952 15.468 15.427 1.00 97.56 227 LEU A CA 1
ATOM 1767 C C . LEU A 1 227 ? -3.037 15.045 14.267 1.00 97.56 227 LEU A C 1
ATOM 1769 O O . LEU A 1 227 ? -2.660 15.882 13.448 1.00 97.56 227 LEU A O 1
ATOM 1773 N N . LEU A 1 228 ? -2.722 13.752 14.152 1.00 97.06 228 LEU A N 1
ATOM 1774 C CA . LEU A 1 228 ? -1.904 13.232 13.053 1.00 97.06 228 LEU A CA 1
ATOM 1775 C C . LEU A 1 228 ? -2.597 13.356 11.691 1.00 97.06 228 LEU A C 1
ATOM 1777 O O . LEU A 1 228 ? -1.930 13.658 10.703 1.00 97.06 228 LEU A O 1
ATOM 1781 N N . ALA A 1 229 ? -3.922 13.203 11.630 1.00 97.56 229 ALA A N 1
ATOM 1782 C CA . ALA A 1 229 ? -4.692 13.456 10.41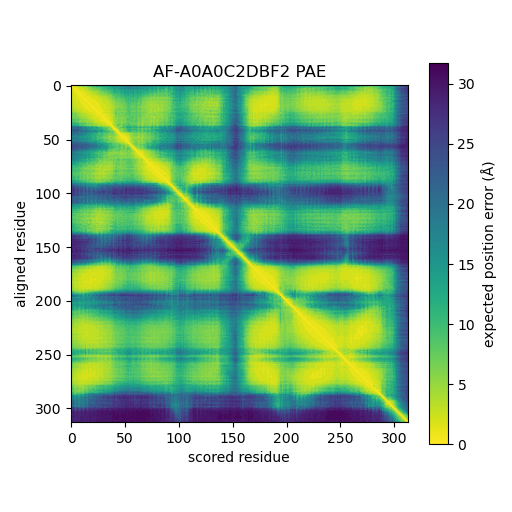6 1.00 97.56 229 ALA A CA 1
ATOM 1783 C C . ALA A 1 229 ? -4.590 14.926 9.986 1.00 97.56 229 ALA A C 1
ATOM 1785 O O . ALA A 1 229 ? -4.371 15.206 8.809 1.00 97.56 229 ALA A O 1
ATOM 1786 N N . TYR A 1 230 ? -4.677 15.866 10.934 1.00 98.06 230 TYR A N 1
ATOM 1787 C CA . TYR A 1 230 ? -4.505 17.293 10.662 1.00 98.06 230 TYR A CA 1
ATOM 1788 C C . TYR A 1 230 ? -3.087 17.617 10.170 1.00 98.06 230 TYR A C 1
ATOM 1790 O O . TYR A 1 230 ? -2.932 18.296 9.153 1.00 98.06 230 TYR A O 1
ATOM 1798 N N . LEU A 1 231 ? -2.049 17.090 10.830 1.00 97.81 231 LEU A N 1
ATOM 1799 C CA . LEU A 1 231 ? -0.658 17.255 10.387 1.00 97.81 231 LEU A CA 1
ATOM 1800 C C . LEU A 1 231 ? -0.436 16.651 8.992 1.00 97.81 231 LEU A C 1
ATOM 1802 O O . LEU A 1 231 ? 0.169 17.295 8.135 1.00 97.81 231 LEU A O 1
ATOM 1806 N N . GLY A 1 232 ? -0.968 15.452 8.741 1.00 96.69 232 GLY A N 1
ATOM 1807 C CA . GLY A 1 232 ? -0.909 14.789 7.439 1.00 96.69 232 GLY A CA 1
ATOM 1808 C C . GLY A 1 232 ? -1.614 15.590 6.345 1.00 96.69 232 GLY A C 1
ATOM 1809 O O . GLY A 1 232 ? -1.068 15.763 5.260 1.00 96.69 232 GLY A O 1
ATOM 1810 N N . TYR A 1 233 ? -2.787 16.153 6.641 1.00 97.62 233 TYR A N 1
ATOM 1811 C CA . TYR A 1 233 ? -3.511 17.024 5.718 1.00 97.62 233 TYR A CA 1
ATOM 1812 C C . TYR A 1 233 ? -2.704 18.284 5.380 1.00 97.62 233 TYR A C 1
ATOM 1814 O O . TYR A 1 233 ? -2.530 18.610 4.206 1.00 97.62 233 TYR A O 1
ATOM 1822 N N . ARG A 1 234 ? -2.133 18.958 6.389 1.00 97.81 234 ARG A N 1
ATOM 1823 C CA . ARG A 1 234 ? -1.264 20.128 6.175 1.00 97.81 234 ARG A CA 1
ATOM 1824 C C . ARG A 1 234 ? -0.049 19.784 5.318 1.00 97.81 234 ARG A C 1
ATOM 1826 O O . ARG A 1 234 ? 0.291 20.556 4.428 1.00 97.81 234 ARG A O 1
ATOM 1833 N N . TYR A 1 235 ? 0.566 18.628 5.551 1.00 96.25 235 TYR A N 1
ATOM 1834 C CA . TYR A 1 235 ? 1.688 18.152 4.748 1.00 96.25 235 TYR A CA 1
ATOM 1835 C C . TYR A 1 235 ? 1.300 17.934 3.276 1.00 96.25 235 TYR A C 1
ATOM 1837 O O . TYR A 1 235 ? 2.014 18.378 2.378 1.00 96.25 235 TYR A O 1
ATOM 1845 N N . VAL A 1 236 ? 0.147 17.305 3.019 1.00 96.56 236 VAL A N 1
ATOM 1846 C CA . VAL A 1 236 ? -0.374 17.084 1.658 1.00 96.56 236 VAL A CA 1
ATOM 1847 C C . VAL A 1 236 ? -0.615 18.409 0.933 1.00 96.56 236 VAL A C 1
ATOM 1849 O O . VAL A 1 236 ? -0.220 18.534 -0.224 1.00 96.56 236 VAL A O 1
ATOM 1852 N N . ILE A 1 237 ? -1.192 19.409 1.607 1.00 96.38 237 ILE A N 1
ATOM 1853 C CA . ILE A 1 237 ? -1.425 20.737 1.018 1.00 96.38 237 ILE A CA 1
ATOM 1854 C C . ILE A 1 237 ? -0.110 21.427 0.650 1.00 96.38 237 ILE A C 1
ATOM 1856 O O . ILE A 1 237 ? 0.029 21.879 -0.481 1.00 96.38 237 ILE A O 1
ATOM 1860 N N . VAL A 1 238 ? 0.887 21.425 1.541 1.00 95.56 238 VAL A N 1
ATOM 1861 C CA . VAL A 1 238 ? 2.211 22.006 1.242 1.00 95.56 238 VAL A CA 1
ATOM 1862 C C . VAL A 1 238 ? 2.846 21.336 0.019 1.00 95.56 238 VAL A C 1
ATOM 1864 O O . VAL A 1 238 ? 3.408 22.007 -0.843 1.00 95.56 238 VAL A O 1
ATOM 1867 N N . LYS A 1 239 ? 2.724 20.008 -0.107 1.00 93.31 239 LYS A N 1
ATOM 1868 C CA . LYS A 1 239 ? 3.238 19.275 -1.275 1.00 93.31 239 LYS A CA 1
ATOM 1869 C C . LYS A 1 239 ? 2.443 19.514 -2.552 1.00 93.31 239 LYS A C 1
ATOM 1871 O O . LYS A 1 239 ? 3.017 19.457 -3.637 1.00 93.31 239 LYS A O 1
ATOM 1876 N N . HIS A 1 240 ? 1.150 19.784 -2.441 1.00 93.06 240 HIS A N 1
ATOM 1877 C CA . HIS A 1 240 ? 0.337 20.197 -3.575 1.00 93.06 240 HIS A CA 1
ATOM 1878 C C . HIS A 1 240 ? 0.725 21.606 -4.048 1.00 93.06 240 HIS A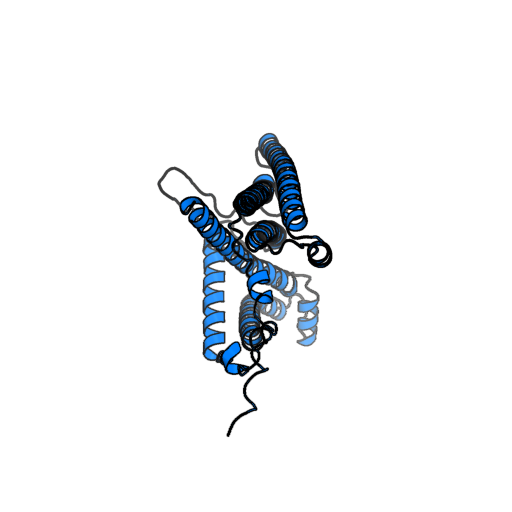 C 1
ATOM 1880 O O . HIS A 1 240 ? 0.906 21.818 -5.242 1.00 93.06 240 HIS A O 1
ATOM 1886 N N . GLU A 1 241 ? 0.930 22.549 -3.128 1.00 93.62 241 GLU A N 1
ATOM 1887 C CA . GLU A 1 241 ? 1.404 23.902 -3.447 1.00 93.62 241 GLU A CA 1
ATOM 1888 C C . GLU A 1 241 ? 2.776 23.874 -4.135 1.00 93.62 241 GLU A C 1
ATOM 1890 O O . GLU A 1 241 ? 2.954 24.529 -5.157 1.00 93.62 241 GLU A O 1
ATOM 1895 N N . GLU A 1 242 ? 3.717 23.056 -3.651 1.00 91.56 242 GLU A N 1
ATOM 1896 C CA . GLU A 1 242 ? 5.028 22.853 -4.289 1.00 91.56 242 GLU A CA 1
ATOM 1897 C C . GLU A 1 242 ? 4.896 22.354 -5.742 1.00 91.56 242 GLU A C 1
ATOM 1899 O O . GLU A 1 242 ? 5.584 22.841 -6.645 1.00 91.56 242 GLU A O 1
ATOM 1904 N N . TYR A 1 243 ? 3.974 21.420 -5.992 1.00 89.12 243 TYR A N 1
ATOM 1905 C CA . TYR A 1 243 ? 3.678 20.913 -7.335 1.00 89.12 243 TYR A CA 1
ATOM 1906 C C . TYR A 1 243 ? 3.067 21.993 -8.247 1.00 89.12 243 TYR A C 1
ATOM 1908 O O . TYR A 1 243 ? 3.452 22.114 -9.409 1.00 89.12 243 TYR A O 1
ATOM 1916 N N . VAL A 1 244 ? 2.158 22.821 -7.723 1.00 90.25 244 VAL A N 1
ATOM 1917 C CA . VAL A 1 244 ? 1.521 23.908 -8.487 1.00 90.25 244 VAL A CA 1
ATOM 1918 C C . VAL A 1 244 ? 2.509 25.037 -8.799 1.00 90.25 244 VAL A C 1
ATOM 1920 O O . VAL A 1 244 ? 2.594 25.467 -9.946 1.00 90.25 244 VAL A O 1
ATOM 1923 N N . ILE A 1 245 ? 3.298 25.487 -7.816 1.00 92.31 245 ILE A N 1
ATOM 1924 C CA . ILE A 1 245 ? 4.283 26.578 -7.973 1.00 92.31 245 ILE A CA 1
ATOM 1925 C C . ILE A 1 245 ? 5.354 26.215 -9.008 1.00 92.31 245 ILE A C 1
ATOM 1927 O O . ILE A 1 245 ? 5.832 27.066 -9.754 1.00 92.31 245 ILE A O 1
ATOM 1931 N N . SER A 1 246 ? 5.714 24.937 -9.080 1.00 89.44 246 SER A N 1
ATOM 1932 C CA . SER A 1 246 ? 6.684 24.421 -10.044 1.00 89.44 246 SER A CA 1
ATOM 1933 C C . SER A 1 246 ? 6.088 24.110 -11.425 1.00 89.44 246 SER A C 1
ATOM 1935 O O . SER A 1 246 ? 6.761 23.481 -12.241 1.00 89.44 246 SER A O 1
ATOM 1937 N N . ASN A 1 247 ? 4.845 24.525 -11.707 1.00 87.81 247 ASN A N 1
ATOM 1938 C CA . ASN A 1 247 ? 4.119 24.219 -12.948 1.00 87.81 247 ASN A CA 1
ATOM 1939 C C . ASN A 1 247 ? 4.088 22.711 -13.272 1.00 87.81 247 ASN A C 1
ATOM 1941 O O . ASN A 1 247 ? 4.178 22.306 -14.430 1.00 87.81 247 ASN A O 1
ATOM 1945 N N . GLY A 1 248 ? 3.998 21.870 -12.240 1.00 80.81 248 GLY A N 1
ATOM 1946 C CA . GLY A 1 248 ? 3.946 20.415 -12.365 1.00 80.81 248 GLY A CA 1
ATOM 1947 C C . GLY A 1 248 ? 5.295 19.716 -12.569 1.00 80.81 248 GLY A C 1
ATOM 1948 O O . GLY A 1 248 ? 5.309 18.512 -12.825 1.00 80.81 248 GLY A O 1
ATOM 1949 N N . LEU A 1 249 ? 6.418 20.437 -12.459 1.00 80.31 249 LEU A N 1
ATOM 1950 C CA . LEU A 1 249 ? 7.772 19.893 -12.645 1.00 80.31 249 LEU A CA 1
ATOM 1951 C C . LEU A 1 249 ? 8.491 19.556 -11.326 1.00 80.31 249 LEU A C 1
ATOM 1953 O O . LEU A 1 249 ? 9.465 18.806 -11.331 1.00 80.31 249 LEU A O 1
ATOM 1957 N N . GLY A 1 250 ? 8.035 20.106 -10.200 1.00 81.62 250 GLY A N 1
ATOM 1958 C CA . GLY A 1 250 ? 8.585 19.899 -8.859 1.00 81.62 250 GLY A CA 1
ATOM 1959 C C . GLY A 1 250 ? 7.655 19.081 -7.964 1.00 81.62 250 GLY A C 1
ATOM 1960 O O . GLY A 1 250 ? 6.503 18.818 -8.302 1.00 81.62 250 GLY A O 1
ATOM 1961 N N . GLY A 1 251 ? 8.160 18.630 -6.813 1.00 82.19 251 GLY A N 1
ATOM 1962 C CA . GLY A 1 251 ? 7.375 17.798 -5.895 1.00 82.19 251 GLY A CA 1
ATOM 1963 C C . GLY A 1 251 ? 7.038 16.399 -6.439 1.00 82.19 251 GLY A C 1
ATOM 1964 O O . GLY A 1 251 ? 6.029 15.815 -6.038 1.00 82.19 251 GLY A O 1
ATOM 1965 N N . LEU A 1 252 ? 7.868 15.863 -7.338 1.00 84.75 252 LEU A N 1
ATOM 1966 C CA . LEU A 1 252 ? 7.746 14.525 -7.921 1.00 84.75 252 LEU A CA 1
ATOM 1967 C C . LEU A 1 252 ? 8.706 13.536 -7.247 1.00 84.75 252 LEU A C 1
ATOM 1969 O O . LEU A 1 252 ? 9.784 13.908 -6.775 1.00 84.75 252 LEU A O 1
ATOM 1973 N N . HIS A 1 253 ? 8.329 12.260 -7.233 1.00 83.94 253 HIS A N 1
ATOM 1974 C CA . HIS A 1 253 ? 9.244 11.185 -6.852 1.00 83.94 253 HIS A CA 1
ATOM 1975 C C . HIS A 1 253 ? 10.315 10.970 -7.929 1.00 83.94 253 HIS A C 1
ATOM 1977 O O . HIS A 1 253 ? 10.055 11.065 -9.128 1.00 83.94 253 HIS A O 1
ATOM 1983 N N . ASN A 1 254 ? 11.530 10.619 -7.512 1.00 81.62 254 ASN A N 1
ATOM 1984 C CA . ASN A 1 254 ? 12.624 10.363 -8.449 1.00 81.62 254 ASN A CA 1
ATOM 1985 C C . ASN A 1 254 ? 12.288 9.183 -9.366 1.00 81.62 254 ASN A C 1
ATOM 1987 O O . ASN A 1 254 ? 12.020 8.089 -8.882 1.00 81.62 254 ASN A O 1
ATOM 1991 N N . GLY A 1 255 ? 12.336 9.392 -10.682 1.00 72.69 255 GLY A N 1
ATOM 1992 C CA . GLY A 1 255 ? 12.106 8.333 -11.667 1.00 72.69 255 GLY A CA 1
ATOM 1993 C C . GLY A 1 255 ? 10.638 7.981 -11.919 1.00 72.69 255 GLY A C 1
ATOM 1994 O O . GLY A 1 255 ? 10.386 7.042 -12.664 1.00 72.69 255 GLY A O 1
ATOM 1995 N N . ILE A 1 256 ? 9.666 8.703 -11.349 1.00 75.62 256 ILE A N 1
ATOM 1996 C CA . ILE A 1 256 ? 8.241 8.481 -11.628 1.00 75.62 256 ILE A CA 1
ATOM 1997 C C . ILE A 1 256 ? 7.458 9.800 -11.590 1.00 75.62 256 ILE A C 1
ATOM 1999 O O . ILE A 1 256 ? 7.607 10.603 -10.674 1.00 75.62 256 ILE A O 1
ATOM 2003 N N . ALA A 1 257 ? 6.575 10.017 -12.567 1.00 78.00 257 ALA A N 1
ATOM 2004 C CA . ALA A 1 257 ? 5.758 11.231 -12.678 1.00 78.00 257 ALA A CA 1
ATOM 2005 C C . ALA A 1 257 ? 4.567 11.257 -11.692 1.00 78.00 257 ALA A C 1
ATOM 2007 O O . ALA A 1 257 ? 3.481 11.723 -12.031 1.00 78.00 257 ALA A O 1
ATOM 2008 N N . ILE A 1 258 ? 4.754 10.725 -10.480 1.00 82.12 258 ILE A N 1
ATOM 2009 C CA . ILE A 1 258 ? 3.763 10.767 -9.404 1.00 82.12 258 ILE A CA 1
ATOM 2010 C C . ILE A 1 258 ? 4.157 11.882 -8.426 1.00 82.12 258 ILE A C 1
ATOM 2012 O O . ILE A 1 258 ? 5.253 11.833 -7.858 1.00 82.12 258 ILE A O 1
ATOM 2016 N N . PRO A 1 259 ? 3.275 12.863 -8.181 1.00 86.12 259 PRO A N 1
ATOM 2017 C CA . PRO A 1 259 ? 3.496 13.880 -7.161 1.00 86.12 259 PRO A CA 1
ATOM 2018 C C . PRO A 1 259 ? 3.459 13.319 -5.733 1.00 86.12 259 PRO A C 1
ATOM 2020 O O . PRO A 1 259 ? 2.676 12.415 -5.415 1.00 86.12 259 PRO A O 1
ATOM 2023 N N . TYR A 1 260 ? 4.236 13.916 -4.825 1.00 88.56 260 TYR A N 1
ATOM 2024 C CA . TYR A 1 260 ? 4.255 13.521 -3.412 1.00 88.56 260 TYR A CA 1
ATOM 2025 C C . TYR A 1 260 ? 2.871 13.622 -2.759 1.00 88.56 260 TYR A C 1
ATOM 2027 O O . TYR A 1 260 ? 2.472 12.706 -2.041 1.00 88.56 260 TYR A O 1
ATOM 2035 N N . PHE A 1 261 ? 2.105 14.686 -3.026 1.00 89.38 261 PHE A N 1
ATOM 2036 C CA . PHE A 1 261 ? 0.800 14.895 -2.385 1.00 89.38 261 PHE A CA 1
ATOM 2037 C C . PHE A 1 261 ? -0.185 13.744 -2.659 1.00 89.38 261 PHE A C 1
ATOM 2039 O O . PHE A 1 261 ? -0.897 13.323 -1.750 1.00 89.38 261 PHE A O 1
ATOM 2046 N N . MET A 1 262 ? -0.165 13.173 -3.873 1.00 89.50 262 MET A N 1
ATOM 2047 C CA . MET A 1 262 ? -0.991 12.012 -4.228 1.00 89.50 262 MET A CA 1
ATOM 2048 C C . MET A 1 262 ? -0.567 10.759 -3.463 1.00 89.50 262 MET A C 1
ATOM 2050 O O . MET A 1 262 ? -1.405 9.968 -3.045 1.00 89.50 262 MET A O 1
ATOM 2054 N N . SER A 1 263 ? 0.737 10.583 -3.244 1.00 90.12 263 SER A N 1
ATOM 2055 C CA . SER A 1 263 ? 1.257 9.430 -2.501 1.00 90.12 263 SER A CA 1
ATOM 2056 C C . SER A 1 263 ? 0.889 9.506 -1.021 1.00 90.12 263 SER A C 1
ATOM 2058 O O . SER A 1 263 ? 0.501 8.502 -0.428 1.00 90.12 263 SER A O 1
ATOM 2060 N N . PHE A 1 264 ? 0.985 10.700 -0.433 1.00 94.00 264 PHE A N 1
ATOM 2061 C CA . PHE A 1 264 ? 0.790 10.925 0.997 1.00 94.00 264 PHE A CA 1
ATOM 2062 C C . PHE A 1 264 ? -0.668 11.154 1.411 1.00 94.00 264 PHE A C 1
ATOM 2064 O O . PHE A 1 264 ? -0.933 11.201 2.609 1.00 94.00 264 PHE A O 1
ATOM 2071 N N . ILE A 1 265 ? -1.627 11.222 0.479 1.00 95.38 265 ILE A N 1
ATOM 2072 C CA . ILE A 1 265 ? -3.057 11.379 0.810 1.00 95.38 265 ILE A CA 1
ATOM 2073 C C . ILE A 1 265 ? -3.603 10.233 1.674 1.00 95.38 265 ILE A C 1
ATOM 2075 O O . ILE A 1 265 ? -4.530 10.431 2.457 1.00 95.38 265 ILE A O 1
ATOM 2079 N N . VAL A 1 266 ? -2.989 9.048 1.602 1.00 95.81 266 VAL A N 1
ATOM 2080 C CA . VAL A 1 266 ? -3.350 7.910 2.455 1.00 95.81 266 VAL A CA 1
ATOM 2081 C C . VAL A 1 266 ? -3.146 8.205 3.941 1.00 95.81 266 VAL A C 1
ATOM 2083 O O . VAL A 1 266 ? -3.871 7.662 4.764 1.00 95.81 266 VAL A O 1
ATOM 2086 N N . VAL A 1 267 ? -2.207 9.089 4.295 1.00 95.81 267 VAL A N 1
ATOM 2087 C CA . VAL A 1 267 ? -1.875 9.415 5.688 1.00 95.81 267 VAL A CA 1
ATOM 2088 C C . VAL A 1 267 ? -3.050 10.090 6.406 1.00 95.81 267 VAL A C 1
ATOM 2090 O O . VAL A 1 267 ? -3.539 9.511 7.380 1.00 95.81 267 VAL A O 1
ATOM 2093 N N . PRO A 1 268 ? -3.562 11.262 5.962 1.00 96.56 268 PRO A N 1
ATOM 2094 C CA . PRO A 1 268 ? -4.725 11.868 6.601 1.00 96.56 268 PRO A CA 1
ATOM 2095 C C . PRO A 1 268 ? -5.954 10.961 6.524 1.00 96.56 268 PRO A C 1
ATOM 2097 O O . PRO A 1 268 ? -6.653 10.823 7.522 1.00 96.56 268 PRO A O 1
ATOM 2100 N N . VAL A 1 269 ? -6.178 10.274 5.397 1.00 95.44 269 VAL A N 1
ATOM 2101 C CA . VAL A 1 269 ? -7.318 9.358 5.239 1.00 95.44 269 VAL A CA 1
ATOM 2102 C C . VAL A 1 269 ? -7.275 8.236 6.278 1.00 95.44 269 VAL A C 1
ATOM 2104 O O . VAL A 1 269 ? -8.243 8.046 7.011 1.00 95.44 269 VAL A O 1
ATOM 2107 N N . ALA A 1 270 ? -6.157 7.520 6.400 1.00 95.38 270 ALA A N 1
ATOM 2108 C CA . ALA A 1 270 ? -6.031 6.404 7.330 1.00 95.38 270 ALA A CA 1
ATOM 2109 C C . ALA A 1 270 ? -6.151 6.855 8.791 1.00 95.38 270 ALA A C 1
ATOM 2111 O O . ALA A 1 270 ? -6.846 6.207 9.572 1.00 95.38 270 ALA A O 1
ATOM 2112 N N . TYR A 1 271 ? -5.541 7.984 9.170 1.00 95.81 271 TYR A N 1
ATOM 2113 C CA . TYR A 1 271 ? -5.683 8.515 10.528 1.00 95.81 271 TYR A CA 1
ATOM 2114 C C . TYR A 1 271 ? -7.104 8.985 10.845 1.00 95.81 271 TYR A C 1
ATOM 2116 O O . TYR A 1 271 ? -7.580 8.742 11.955 1.00 95.81 271 TYR A O 1
ATOM 2124 N N . THR A 1 272 ? -7.821 9.576 9.886 1.00 95.31 272 THR A N 1
ATOM 2125 C CA . THR A 1 272 ? -9.242 9.905 10.058 1.00 95.31 272 THR A CA 1
ATOM 2126 C C . THR A 1 272 ? -10.095 8.645 10.213 1.00 95.31 272 THR A C 1
ATOM 2128 O O . THR A 1 272 ? -10.960 8.602 11.087 1.00 95.31 272 THR A O 1
ATOM 2131 N N . LEU A 1 273 ? -9.835 7.596 9.426 1.00 93.19 273 LEU A N 1
ATOM 2132 C CA . LEU A 1 273 ? -10.539 6.316 9.548 1.00 93.19 273 LEU A CA 1
ATOM 2133 C C . LEU A 1 273 ? -10.273 5.638 10.899 1.00 93.19 273 LEU A C 1
ATOM 2135 O O . LEU A 1 273 ? -11.212 5.182 11.553 1.00 93.19 273 LEU A O 1
ATOM 2139 N N . MET A 1 274 ? -9.019 5.620 11.356 1.00 93.06 274 MET A N 1
ATOM 2140 C CA . MET A 1 274 ? -8.650 5.108 12.679 1.00 93.06 274 MET A CA 1
ATOM 2141 C C . MET A 1 274 ? -9.324 5.904 13.801 1.00 93.06 274 MET A C 1
ATOM 2143 O O . MET A 1 274 ? -9.926 5.306 14.692 1.00 93.06 274 MET A O 1
ATOM 2147 N N . ALA A 1 275 ? -9.310 7.238 13.730 1.00 92.38 275 ALA A N 1
ATOM 2148 C CA . ALA A 1 275 ? -9.998 8.089 14.698 1.00 92.38 275 ALA A CA 1
ATOM 2149 C C . ALA A 1 275 ? -11.505 7.793 14.751 1.00 92.38 275 ALA A C 1
ATOM 2151 O O . ALA A 1 275 ? -12.058 7.600 15.833 1.00 92.38 275 ALA A O 1
ATOM 2152 N N . ALA A 1 276 ? -12.165 7.682 13.592 1.00 89.69 276 ALA A N 1
ATOM 2153 C CA . ALA A 1 276 ? -13.585 7.342 13.514 1.00 89.69 276 ALA A CA 1
ATOM 2154 C C . ALA A 1 276 ? -13.888 5.966 14.133 1.00 89.69 276 ALA A C 1
ATOM 2156 O O . ALA A 1 276 ? -14.899 5.805 14.819 1.00 89.69 276 ALA A O 1
ATOM 2157 N N . ARG A 1 277 ? -12.997 4.983 13.946 1.00 87.75 277 ARG A N 1
ATOM 2158 C CA . ARG A 1 277 ? -13.112 3.651 14.560 1.00 87.75 277 ARG A CA 1
ATOM 2159 C C . ARG A 1 277 ? -12.972 3.705 16.077 1.00 87.75 277 ARG A C 1
ATOM 2161 O O . ARG A 1 277 ? -13.817 3.136 16.762 1.00 87.75 277 ARG A O 1
ATOM 2168 N N . PHE A 1 278 ? -11.990 4.432 16.607 1.00 85.94 278 PHE A N 1
ATOM 2169 C CA . PHE A 1 278 ? -11.837 4.605 18.055 1.00 85.94 278 PHE A CA 1
ATOM 2170 C C . PHE A 1 278 ? -13.022 5.331 18.692 1.00 85.94 278 PHE A C 1
ATOM 2172 O O . PHE A 1 278 ? -13.489 4.917 19.752 1.00 85.94 278 PHE A O 1
ATOM 2179 N N . VAL A 1 279 ? -13.570 6.353 18.029 1.00 84.69 279 VAL A N 1
ATOM 2180 C CA . VAL A 1 279 ? -14.802 7.016 18.484 1.00 84.69 279 VAL A CA 1
ATOM 2181 C C . VAL A 1 279 ? -15.978 6.036 18.469 1.00 84.69 279 VAL A C 1
ATOM 2183 O O . VAL A 1 279 ? -16.711 5.949 19.452 1.00 84.69 279 VAL A O 1
ATOM 2186 N N . GLY A 1 280 ? -16.137 5.249 17.400 1.00 80.12 280 GLY A N 1
ATOM 2187 C CA . GLY A 1 280 ? -17.175 4.218 17.308 1.00 80.12 280 GLY A CA 1
ATOM 2188 C C . GLY A 1 280 ? -17.085 3.175 18.428 1.00 80.12 280 GLY A C 1
ATOM 2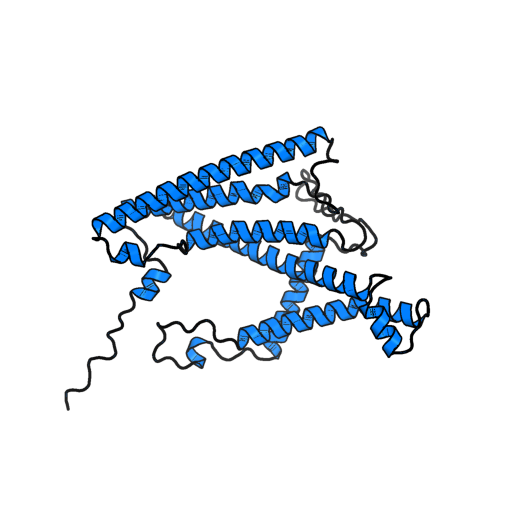189 O O . GLY A 1 280 ? -18.097 2.851 19.051 1.00 80.12 280 GLY A O 1
ATOM 2190 N N . LEU A 1 281 ? -15.875 2.706 18.737 1.00 76.12 281 LEU A N 1
ATOM 2191 C CA . LEU A 1 281 ? -15.606 1.781 19.841 1.00 76.12 281 LEU A CA 1
ATOM 2192 C C . LEU A 1 281 ? -15.880 2.418 21.210 1.00 76.12 281 LEU A C 1
ATOM 2194 O O . LEU A 1 281 ? -16.488 1.784 22.070 1.00 76.12 281 LEU A O 1
ATOM 2198 N N . GLY A 1 282 ? -15.501 3.684 21.404 1.00 74.25 282 GLY A N 1
ATOM 2199 C CA . GLY A 1 282 ? -15.799 4.435 22.625 1.00 74.25 282 GLY A CA 1
ATOM 2200 C C . GLY A 1 282 ? -17.304 4.580 22.874 1.00 74.25 282 GLY A C 1
ATOM 2201 O O . GLY A 1 282 ? -17.773 4.355 23.989 1.00 74.25 282 GLY A O 1
ATOM 2202 N N . VAL A 1 283 ? -18.085 4.873 21.827 1.00 75.62 283 VAL A N 1
ATOM 2203 C CA . VAL A 1 283 ? -19.554 4.976 21.912 1.00 75.62 283 VAL A CA 1
ATOM 2204 C C . VAL A 1 283 ? -20.202 3.625 22.239 1.00 75.62 283 VAL A C 1
ATOM 2206 O O . VAL A 1 283 ? -21.124 3.579 23.055 1.00 75.62 283 VAL A O 1
ATOM 2209 N N . LEU A 1 284 ? -19.724 2.527 21.645 1.00 72.06 284 LEU A N 1
ATOM 2210 C CA . LEU A 1 284 ? -20.196 1.171 21.966 1.00 72.06 284 LEU A CA 1
ATOM 2211 C C . LEU A 1 284 ? -19.853 0.779 23.412 1.00 72.06 284 LEU A C 1
ATOM 2213 O O . LEU A 1 284 ? -20.705 0.245 24.123 1.00 72.06 284 LEU A O 1
ATOM 2217 N N . SER A 1 285 ? -18.647 1.126 23.877 1.00 67.44 285 SER A N 1
ATOM 2218 C CA . SER A 1 285 ? -18.201 0.892 25.257 1.00 67.44 285 SER A CA 1
ATOM 2219 C C . SER A 1 285 ? -19.084 1.595 26.290 1.00 67.44 285 SER A C 1
ATOM 2221 O O . SER A 1 285 ? -19.484 0.985 27.286 1.00 67.44 285 SER A O 1
ATOM 2223 N N . LEU A 1 286 ? -19.458 2.852 26.022 1.00 67.94 286 LEU A N 1
ATOM 2224 C CA . LEU A 1 286 ? -20.361 3.643 26.866 1.00 67.94 286 LEU A CA 1
ATOM 2225 C C . LEU A 1 286 ? -21.773 3.054 26.960 1.00 67.94 286 LEU A C 1
ATOM 2227 O O . LEU A 1 286 ? -22.408 3.157 28.006 1.00 67.94 286 LEU A O 1
ATOM 2231 N N . ARG A 1 287 ? -22.265 2.432 25.884 1.00 68.38 287 ARG A N 1
ATOM 2232 C CA . ARG A 1 287 ? -23.588 1.781 25.841 1.00 68.38 287 ARG A CA 1
ATOM 2233 C C . ARG A 1 287 ? -23.592 0.375 26.438 1.00 68.38 287 ARG A C 1
ATOM 2235 O O . ARG A 1 287 ? -24.650 -0.215 26.607 1.00 68.38 287 ARG A O 1
ATOM 2242 N N . GLY A 1 288 ? -22.414 -0.151 26.756 1.00 62.53 288 GLY A N 1
ATOM 2243 C CA . GLY A 1 288 ? -22.221 -1.491 27.289 1.00 62.53 288 GLY A CA 1
ATOM 2244 C C . GLY A 1 288 ? -22.456 -2.633 26.306 1.00 62.53 288 GLY A C 1
ATOM 2245 O O . GLY A 1 288 ? -22.439 -3.786 26.719 1.00 62.53 288 GLY A O 1
ATOM 2246 N N . GLU A 1 289 ? -22.571 -2.323 25.017 1.00 59.56 289 GLU A N 1
ATOM 2247 C CA . GLU A 1 289 ? -22.649 -3.279 23.908 1.00 59.56 289 GLU A CA 1
ATOM 2248 C C . GLU A 1 289 ? -21.243 -3.593 23.369 1.00 59.56 289 GLU A C 1
ATOM 2250 O O . GLU A 1 289 ? -20.989 -3.502 22.165 1.00 59.56 289 GLU A O 1
ATOM 2255 N N . LEU A 1 290 ? -20.292 -3.895 24.259 1.00 57.47 290 LEU A N 1
ATOM 2256 C CA . LEU A 1 290 ? -18.970 -4.344 23.828 1.00 57.47 290 LEU A CA 1
ATOM 2257 C C . LEU A 1 290 ? -19.130 -5.719 23.179 1.00 57.47 290 LEU A C 1
ATOM 2259 O O . LEU A 1 290 ? -19.262 -6.734 23.857 1.00 57.47 290 LEU A O 1
ATOM 2263 N N . GLU A 1 291 ? -19.165 -5.730 21.851 1.00 53.06 291 GLU A N 1
ATOM 2264 C CA . GLU A 1 291 ? -19.009 -6.943 21.060 1.00 53.06 291 GLU A CA 1
ATOM 2265 C C . GLU A 1 291 ? -17.629 -7.506 21.421 1.00 53.06 291 GLU A C 1
ATOM 2267 O O . GLU A 1 291 ? -16.617 -6.835 21.203 1.00 53.06 291 GLU A O 1
ATOM 2272 N N . GLN A 1 292 ? -17.603 -8.668 22.082 1.00 52.22 292 GLN A N 1
ATOM 2273 C CA . GLN A 1 292 ? -16.365 -9.291 22.545 1.00 52.22 292 GLN A CA 1
ATOM 2274 C C . GLN A 1 292 ? -15.410 -9.423 21.358 1.00 52.22 292 GLN A C 1
ATOM 2276 O O . GLN A 1 292 ? -15.781 -9.899 20.282 1.00 52.22 292 GLN A O 1
ATOM 2281 N N . THR A 1 293 ? -14.185 -8.945 21.538 1.00 54.91 293 THR A N 1
ATOM 2282 C CA . THR A 1 293 ? -13.169 -8.941 20.484 1.00 54.91 293 THR A CA 1
ATOM 2283 C C . THR A 1 293 ? -12.885 -10.386 20.047 1.00 54.91 293 THR A C 1
ATOM 2285 O O . THR A 1 293 ? -12.929 -11.270 20.895 1.00 54.91 293 THR A O 1
ATOM 2288 N N . PRO A 1 294 ? -12.519 -10.694 18.786 1.00 48.31 294 PRO A N 1
ATOM 2289 C CA . PRO A 1 294 ? -12.091 -12.049 18.413 1.00 48.31 294 PRO A CA 1
ATOM 2290 C C . PRO A 1 294 ? -10.962 -12.616 19.296 1.00 48.31 294 PRO A C 1
ATOM 2292 O O . PRO A 1 294 ? -10.867 -13.829 19.455 1.00 48.31 294 PRO A O 1
ATOM 2295 N N . ALA A 1 295 ? -10.128 -11.741 19.875 1.00 47.12 295 ALA A N 1
ATOM 2296 C CA . ALA A 1 295 ? -9.139 -12.076 20.900 1.00 47.12 295 ALA A CA 1
ATOM 2297 C C . ALA A 1 295 ? -9.778 -12.386 22.273 1.00 47.12 295 ALA A C 1
ATOM 2299 O O . ALA A 1 295 ? -9.464 -13.409 22.860 1.00 47.12 295 ALA A O 1
ATOM 2300 N N . GLU A 1 296 ? -10.745 -11.593 22.745 1.00 49.41 296 GLU A N 1
ATOM 2301 C CA . GLU A 1 296 ? -11.475 -11.869 23.999 1.00 49.41 296 GLU A CA 1
ATOM 2302 C C . GLU A 1 296 ? -12.358 -13.126 23.890 1.00 49.41 296 GLU A C 1
ATOM 2304 O O . GLU A 1 296 ? -12.385 -13.933 24.808 1.00 49.41 296 GLU A O 1
ATOM 2309 N N . LEU A 1 297 ? -13.023 -13.357 22.750 1.00 49.91 297 LEU A N 1
ATOM 2310 C CA . LEU A 1 297 ? -13.746 -14.601 22.436 1.00 49.91 297 LEU A CA 1
ATOM 2311 C C . LEU A 1 297 ? -12.819 -15.826 22.400 1.00 49.91 297 LEU A C 1
ATOM 2313 O O . LEU A 1 297 ? -13.271 -16.942 22.648 1.00 49.91 297 LEU A O 1
ATOM 2317 N N . ARG A 1 298 ? -11.536 -15.632 22.064 1.00 48.81 298 ARG A N 1
ATOM 2318 C CA . ARG A 1 298 ? -10.517 -16.689 22.111 1.00 48.81 298 ARG A CA 1
ATOM 2319 C C . ARG A 1 298 ? -10.145 -17.030 23.554 1.00 48.81 298 ARG A C 1
ATOM 2321 O O . ARG A 1 298 ? -9.953 -18.205 23.845 1.00 48.81 298 ARG A O 1
ATOM 2328 N N . ASP A 1 299 ? -10.085 -16.031 24.429 1.00 50.19 299 ASP A N 1
ATOM 2329 C CA . ASP A 1 299 ? -9.664 -16.193 25.825 1.00 50.19 299 ASP A CA 1
ATOM 2330 C C . ASP A 1 299 ? -10.841 -16.550 26.770 1.00 50.19 299 ASP A C 1
ATOM 2332 O O . ASP A 1 299 ? -10.624 -17.048 27.869 1.00 50.19 299 ASP A O 1
ATOM 2336 N N . LEU A 1 300 ? -12.093 -16.357 26.333 1.00 48.19 300 LEU A N 1
ATOM 2337 C CA . LEU A 1 300 ? -13.332 -16.732 27.041 1.00 48.19 300 LEU A CA 1
ATOM 2338 C C . LEU A 1 300 ? -13.759 -18.197 26.856 1.00 48.19 300 LEU A C 1
ATOM 2340 O O . LEU A 1 300 ? -14.784 -18.609 27.403 1.00 48.19 300 LEU A O 1
ATOM 2344 N N . LYS A 1 301 ? -13.028 -18.991 26.068 1.00 39.09 301 LYS A N 1
ATOM 2345 C CA . LYS A 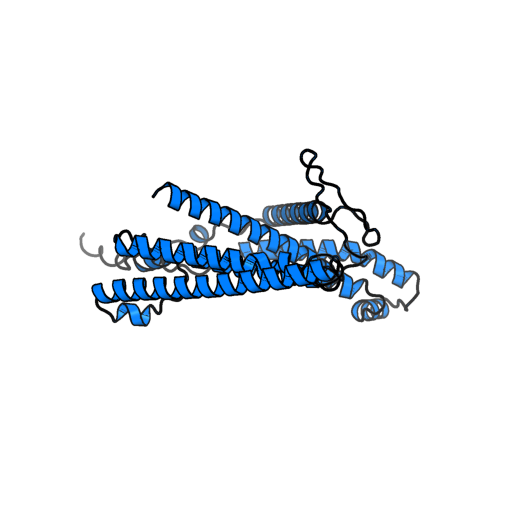1 301 ? -13.348 -20.411 25.901 1.00 39.09 301 LYS A CA 1
ATOM 2346 C C . LYS A 1 301 ? -12.999 -21.138 27.211 1.00 39.09 301 LYS A C 1
ATOM 2348 O O . LYS A 1 301 ? -11.842 -21.074 27.620 1.00 39.09 301 LYS A O 1
ATOM 2353 N N . PRO A 1 302 ? -13.956 -21.795 27.889 1.00 44.28 302 PRO A N 1
ATOM 2354 C CA . PRO A 1 302 ? -13.690 -22.419 29.176 1.00 44.28 302 PRO A CA 1
ATOM 2355 C C . PRO A 1 302 ? -12.717 -23.587 28.997 1.00 44.28 302 PRO A C 1
ATOM 2357 O O . PRO A 1 302 ? -12.946 -24.476 28.178 1.00 44.28 302 PRO A O 1
ATOM 2360 N N . THR A 1 303 ? -11.653 -23.587 29.798 1.00 47.59 303 THR A N 1
ATOM 2361 C CA . THR A 1 303 ? -10.721 -24.712 29.991 1.00 47.59 303 THR A CA 1
ATOM 2362 C C . THR A 1 303 ? -11.371 -25.876 30.764 1.00 47.59 303 THR A C 1
ATOM 2364 O O . THR A 1 303 ? -10.736 -26.896 30.997 1.00 47.59 303 THR A O 1
ATOM 2367 N N . ASP A 1 304 ? -12.658 -25.785 31.097 1.00 41.66 304 ASP A N 1
ATOM 2368 C CA . ASP A 1 304 ? -13.358 -26.760 31.932 1.00 41.66 304 AS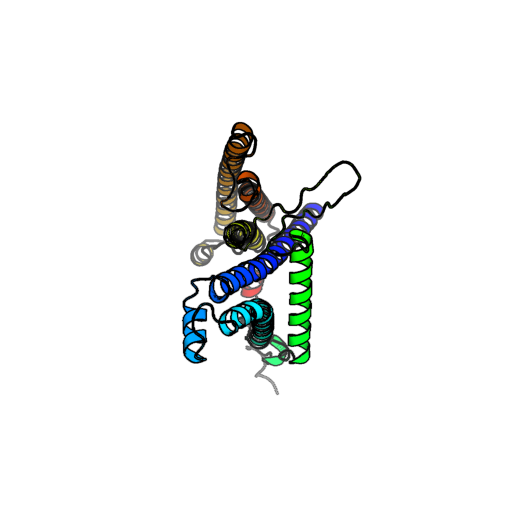P A CA 1
ATOM 2369 C C . ASP A 1 304 ? -14.332 -27.597 31.090 1.00 41.66 304 ASP A C 1
ATOM 2371 O O . ASP A 1 304 ? -15.550 -27.472 31.190 1.00 41.66 304 ASP A O 1
ATOM 2375 N N . ALA A 1 305 ? -13.791 -28.440 30.211 1.00 43.38 305 ALA A N 1
ATOM 2376 C CA . ALA A 1 305 ? -14.548 -29.526 29.579 1.00 43.38 305 ALA A CA 1
ATOM 2377 C C . ALA A 1 305 ? -13.798 -30.870 29.617 1.00 43.38 305 ALA A C 1
ATOM 2379 O O . ALA A 1 305 ? -14.139 -31.770 28.861 1.00 43.38 305 ALA A O 1
ATOM 2380 N N . ASP A 1 306 ? -12.804 -31.004 30.502 1.00 40.34 306 ASP A N 1
ATOM 2381 C CA . ASP A 1 306 ? -12.017 -32.237 30.694 1.00 40.34 306 ASP A CA 1
ATOM 2382 C C . ASP A 1 306 ? -12.023 -32.709 32.167 1.00 40.34 306 ASP A C 1
ATOM 2384 O O . ASP A 1 306 ? -11.078 -33.323 32.651 1.00 40.34 306 ASP A O 1
ATOM 2388 N N . GLY A 1 307 ? -13.089 -32.394 32.917 1.00 40.75 307 GLY A N 1
ATOM 2389 C CA . GLY A 1 307 ? -13.141 -32.609 34.371 1.00 40.75 307 GLY A CA 1
ATOM 2390 C C . GLY A 1 307 ? -14.372 -33.321 34.933 1.00 40.75 307 GLY A C 1
ATOM 2391 O O . GLY A 1 307 ? -14.544 -33.300 36.148 1.00 40.75 307 GLY A O 1
ATOM 2392 N N . ALA A 1 308 ? -15.244 -33.918 34.118 1.00 41.16 308 ALA A N 1
ATOM 2393 C CA . ALA A 1 308 ? -16.402 -34.644 34.643 1.00 41.16 308 ALA A CA 1
ATOM 2394 C C . ALA A 1 308 ? -16.905 -35.706 33.660 1.00 41.16 308 ALA A C 1
ATOM 2396 O O . ALA A 1 308 ? -17.702 -35.385 32.789 1.00 41.16 308 ALA A O 1
ATOM 2397 N N . GLU A 1 309 ? -16.407 -36.938 33.802 1.00 39.94 309 GLU A N 1
ATOM 2398 C CA . GLU A 1 309 ? -17.151 -38.209 33.668 1.00 39.94 309 GLU A CA 1
ATOM 2399 C C . GLU A 1 309 ? -16.168 -39.394 33.809 1.00 39.94 309 GLU A C 1
ATOM 2401 O O . GLU A 1 309 ? -15.916 -40.155 32.884 1.00 39.94 309 GLU A O 1
ATOM 2406 N N . GLU A 1 310 ? -15.593 -39.551 35.004 1.00 43.09 310 GLU A N 1
ATOM 2407 C CA . GLU A 1 310 ? -15.167 -40.859 35.525 1.00 43.09 310 GLU A CA 1
ATOM 2408 C C . GLU A 1 310 ? -15.701 -40.974 36.959 1.00 43.09 310 GLU A C 1
ATOM 2410 O O . GLU A 1 310 ? -14.965 -40.865 37.933 1.00 43.09 310 GLU A O 1
ATOM 2415 N N . ASP A 1 311 ? -17.021 -41.120 37.086 1.00 38.59 311 ASP A N 1
ATOM 2416 C CA . ASP A 1 311 ? -17.619 -41.820 38.224 1.00 38.59 311 ASP A CA 1
ATOM 2417 C C . ASP A 1 311 ? -19.019 -42.317 37.827 1.00 38.59 311 ASP A C 1
ATOM 2419 O O . ASP A 1 311 ? -19.915 -41.514 37.562 1.00 38.59 311 ASP A O 1
ATOM 2423 N N . GLY A 1 312 ? -19.207 -43.640 37.762 1.00 38.78 312 GLY A N 1
ATOM 2424 C CA . GLY A 1 312 ? -20.539 -44.253 37.706 1.00 38.78 312 GLY A CA 1
ATOM 2425 C C . GLY A 1 312 ? -20.788 -45.307 36.620 1.00 38.78 312 GLY A C 1
ATOM 2426 O O . GLY A 1 312 ? -21.316 -44.975 35.564 1.00 38.78 312 GLY A O 1
ATOM 2427 N N . GLN A 1 313 ? -20.586 -46.570 37.027 1.00 32.56 313 GLN A N 1
ATOM 2428 C CA . GLN A 1 313 ? -21.062 -47.859 36.471 1.00 32.56 313 GLN A CA 1
ATOM 2429 C C . GLN A 1 313 ? -20.200 -48.588 35.436 1.00 32.56 313 GLN A C 1
ATOM 2431 O O . GLN A 1 313 ? -20.077 -48.133 34.283 1.00 32.56 313 GLN A O 1
#

Foldseek 3Di:
DVVVVVVLVVVLVVLVVLLVLLVLLLLLLVLCQVLCVQQQPLPRPNLCVVCVVVVHDPPDPVSVVSNVCSVVVSLVVQLVVQLVVLQCVLPDDDPDQPLPPPDDSCRVRPHRDDSVVSSVVSVVSSVVSVVSCCVQANPDDLQDFDFDFPDDPPDDGDRGHPQHRDSPVSVVSSVLSVLSSVLSVVLSCLLLVVPPDVVVVLVVDDPVVSLVVLLVVLQVLLVVLQVQLVVLVVVLVVQVVQCVVVVNPPQADPRDSDHPSVSSVSRSVSSNSSSVSSVVQSVCSVVVVPPQRPVNVSVPPDPPPPPDDDDDD

Radius of gyration: 26.23 Å; Cα contacts (8 Å, |Δi|>4): 273; chains: 1; bounding box: 61×74×68 Å

pLDDT: mean 73.63, std 17.32, range [32.56, 98.06]

InterPro domains:
  IPR007387 TRAP transporter, small membrane protein DctQ [PTHR35011] (163-290)
  IPR055348 Tripartite ATP-independent periplasmic transporters, DctQ component [PF04290] (165-280)

Secondary structure (DSSP, 8-state):
-HHHHHHHHHHHHHHHHHHHHHHHHHHHHHHHHHHHHHHTSTT-HHHHHHHHHTTPPTTSHHHHHHHHHHHHHHHHHHHHHHHHHHHHHHHS-----GGGTT--HHHHH-SPPPHHHHHHHHHHHHHHHHHHHHHHH-S--TT----EEEEETTTEEEEE--PPSSSTTHHHHHHHHHHHHHHHHHHHHHHTT-S---HHHHTTS-HHHHHHHHHHHHHHHHHHHHHHHHHHHHHHHHHHHHHHHTTTSSSBPTTS--BHHHHHTHHHHHHHHHHHHHHHHHHHHHHT-----HHHHHHTS-S-SSSS-----